Protein AF-A0A8J6Z918-F1 (afdb_monomer)

InterPro domains:
  IPR002577 Helix-turn-helix, HxlR type [PF01638] (21-105)
  IPR002577 Helix-turn-helix, HxlR type [PS51118] (13-113)
  IPR036388 Winged helix-like DNA-binding domain superfamily [G3DSA:1.10.10.10] (10-123)
  IPR036390 Winged helix DNA-binding domain superfamily [SSF46785] (14-120)

Radius of gyration: 17.59 Å; Cα contacts (8 Å, |Δi|>4): 145; chains: 1; bounding box: 60×37×43 Å

Foldseek 3Di:
DDDPVVDDPDPDDPVNVVCVLCVDPVNLQLLCCCLQVVQQALCCSQVVRPVHDDSVRSVVNLVSCCVVQQWAAADCVVVVPNRRIAGDLVSLVCQVVSLQVVLVVDDPDPQPDACSVCSNPPCPPVNSVVSSVQSCCCRVVVHHRPDHPNVVRVVRVVCSVVVHDDDDDPVVPPD

Structure (mmCIF, N/CA/C/O backbone):
data_AF-A0A8J6Z918-F1
#
_entry.id   AF-A0A8J6Z918-F1
#
loop_
_atom_site.group_PDB
_atom_site.id
_atom_site.type_symbol
_atom_site.label_atom_id
_atom_site.label_alt_id
_atom_site.label_comp_id
_atom_site.label_asym_id
_atom_site.label_entity_id
_atom_site.label_seq_id
_atom_site.pdbx_PDB_ins_code
_atom_site.Cartn_x
_atom_site.Cartn_y
_atom_site.Cartn_z
_atom_site.occupancy
_atom_site.B_iso_or_equiv
_atom_site.auth_seq_id
_atom_site.auth_comp_id
_atom_site.auth_asym_id
_atom_site.auth_atom_id
_atom_site.pdbx_PDB_model_num
ATOM 1 N N . MET A 1 1 ? -23.861 -2.776 6.477 1.00 37.31 1 MET A N 1
ATOM 2 C CA . MET A 1 1 ? -24.686 -3.620 5.594 1.00 37.31 1 MET A CA 1
ATOM 3 C C . MET A 1 1 ? -23.893 -3.850 4.315 1.00 37.31 1 MET A C 1
ATOM 5 O O . MET A 1 1 ? -23.877 -2.985 3.449 1.00 37.31 1 MET A O 1
ATOM 9 N N . THR A 1 2 ? -23.090 -4.911 4.271 1.00 42.78 2 THR A N 1
ATOM 10 C CA . THR A 1 2 ? -22.370 -5.352 3.065 1.00 42.78 2 THR A CA 1
ATOM 11 C C . THR A 1 2 ? -23.398 -5.881 2.068 1.00 42.78 2 THR A C 1
ATOM 13 O O . THR A 1 2 ? -24.293 -6.633 2.454 1.00 42.78 2 THR A O 1
ATOM 16 N N . ARG A 1 3 ? -23.342 -5.431 0.808 1.00 42.72 3 ARG A N 1
ATOM 17 C CA . ARG A 1 3 ? -24.210 -5.970 -0.254 1.00 42.72 3 ARG A CA 1
ATOM 18 C C . ARG A 1 3 ? -23.872 -7.456 -0.450 1.00 42.72 3 ARG A C 1
ATOM 20 O O . ARG A 1 3 ? -22.705 -7.808 -0.309 1.00 42.72 3 ARG A O 1
ATOM 27 N N . PRO A 1 4 ? -24.835 -8.320 -0.808 1.00 47.72 4 PRO A N 1
ATOM 28 C CA . PRO A 1 4 ? -24.580 -9.749 -1.032 1.00 47.72 4 PRO A CA 1
ATOM 29 C C . PRO A 1 4 ? -23.502 -10.029 -2.102 1.00 47.72 4 PRO A C 1
ATOM 31 O O . PRO A 1 4 ? -22.879 -11.082 -2.077 1.00 47.72 4 PRO A O 1
ATOM 34 N N . GLU A 1 5 ? -23.218 -9.054 -2.973 1.00 52.56 5 GLU A N 1
ATOM 35 C CA . GLU A 1 5 ? -22.148 -9.079 -3.986 1.00 52.56 5 GLU A CA 1
ATOM 36 C C . GLU A 1 5 ? -20.720 -8.862 -3.428 1.00 52.56 5 GLU A C 1
ATOM 38 O O . GLU A 1 5 ? -19.747 -9.065 -4.149 1.00 52.56 5 GLU A O 1
ATOM 43 N N . ASP A 1 6 ? -20.557 -8.430 -2.169 1.00 53.69 6 ASP A N 1
ATOM 44 C CA . ASP A 1 6 ? -19.235 -8.143 -1.571 1.00 53.69 6 ASP A CA 1
ATOM 45 C C . ASP A 1 6 ? -18.543 -9.392 -0.990 1.00 53.69 6 ASP A C 1
ATOM 47 O O . ASP A 1 6 ? -17.332 -9.379 -0.732 1.00 53.69 6 ASP A O 1
ATOM 51 N N . THR A 1 7 ? -19.294 -10.476 -0.787 1.00 54.72 7 THR A N 1
ATOM 52 C CA . THR A 1 7 ? -18.773 -11.764 -0.316 1.00 54.72 7 THR A CA 1
ATOM 53 C C . THR A 1 7 ? -18.285 -12.583 -1.503 1.00 54.72 7 THR A C 1
ATOM 55 O O . THR A 1 7 ? -19.072 -12.944 -2.372 1.00 54.72 7 THR A O 1
ATOM 58 N N . ALA A 1 8 ? -16.981 -12.876 -1.529 1.00 57.09 8 ALA A N 1
ATOM 59 C CA . ALA A 1 8 ? -16.397 -13.793 -2.504 1.00 57.09 8 ALA A CA 1
ATOM 60 C C . ALA A 1 8 ? -17.173 -15.125 -2.490 1.00 57.09 8 ALA A C 1
ATOM 62 O O . ALA A 1 8 ? -17.340 -15.694 -1.404 1.00 57.09 8 ALA A O 1
ATOM 63 N N . PRO A 1 9 ? -17.660 -15.626 -3.639 1.00 59.16 9 PRO A N 1
ATOM 64 C CA . PRO A 1 9 ? -18.313 -16.925 -3.683 1.00 59.16 9 PRO A CA 1
ATOM 65 C C . PRO A 1 9 ? -17.324 -18.018 -3.253 1.00 59.16 9 PRO A C 1
ATOM 67 O O . PRO A 1 9 ? -16.131 -17.959 -3.563 1.00 59.16 9 PRO A O 1
ATOM 70 N N . ALA A 1 10 ? -17.804 -19.020 -2.514 1.00 59.81 10 ALA A N 1
ATOM 71 C CA . ALA A 1 10 ? -16.989 -20.182 -2.176 1.00 59.81 10 ALA A CA 1
ATOM 72 C C . ALA A 1 10 ? -16.514 -20.855 -3.478 1.00 59.81 10 ALA A C 1
ATOM 74 O O . ALA A 1 10 ? -17.338 -21.218 -4.313 1.00 59.81 10 ALA A O 1
ATOM 75 N N . GLY A 1 11 ? -15.194 -20.978 -3.660 1.00 70.00 11 GLY A N 1
ATOM 76 C CA . GLY A 1 11 ? -14.595 -21.485 -4.902 1.00 70.00 11 GLY A CA 1
ATOM 77 C C . GLY A 1 11 ? -14.231 -20.419 -5.945 1.00 70.00 11 GLY A C 1
ATOM 78 O O . GLY A 1 11 ? -13.989 -20.780 -7.092 1.00 70.00 11 GLY A O 1
ATOM 79 N N . GLU A 1 12 ? -14.186 -19.129 -5.583 1.00 79.00 12 GLU A N 1
ATOM 80 C CA . GLU A 1 12 ? -13.673 -18.069 -6.467 1.00 79.00 12 GLU A CA 1
ATOM 81 C C . GLU A 1 12 ? -12.231 -18.367 -6.916 1.00 79.00 12 GLU A C 1
ATOM 83 O O . GLU A 1 12 ? -11.349 -18.629 -6.092 1.00 79.00 12 GLU A O 1
ATOM 88 N N . ASP A 1 13 ? -11.999 -18.295 -8.229 1.00 89.38 13 ASP A N 1
ATOM 89 C CA . ASP A 1 13 ? -10.675 -18.437 -8.828 1.00 89.38 13 ASP A CA 1
ATOM 90 C C . ASP A 1 13 ? -9.675 -17.423 -8.214 1.00 89.38 13 ASP A C 1
ATOM 92 O O . ASP A 1 13 ? -10.019 -16.245 -8.037 1.00 89.38 13 ASP A O 1
ATOM 96 N N . PRO A 1 14 ? -8.434 -17.828 -7.867 1.00 86.56 14 PRO A N 1
ATOM 97 C CA . PRO A 1 14 ? -7.473 -16.942 -7.210 1.00 86.56 14 PRO A CA 1
ATOM 98 C C . PRO A 1 14 ? -7.154 -15.661 -7.992 1.00 86.56 14 PRO A C 1
ATOM 100 O O . PRO A 1 14 ? -6.958 -14.608 -7.375 1.00 86.56 14 PRO A O 1
ATOM 103 N N . LEU A 1 15 ? -7.126 -15.720 -9.327 1.00 86.88 15 LEU A N 1
ATOM 104 C CA . LEU A 1 15 ? -6.899 -14.550 -10.172 1.00 86.88 15 LEU A CA 1
ATOM 105 C C . LEU A 1 15 ? -8.142 -13.651 -10.187 1.00 86.88 15 LEU A C 1
ATOM 107 O O . LEU A 1 15 ? -8.009 -12.435 -10.041 1.00 86.88 15 LEU A O 1
ATOM 111 N N . CYS A 1 16 ? -9.350 -14.216 -10.257 1.00 88.06 16 CYS A N 1
ATOM 112 C CA . CYS A 1 16 ? -10.593 -13.452 -10.085 1.00 88.06 16 CYS A CA 1
ATOM 113 C C . CYS A 1 16 ? -10.619 -12.709 -8.740 1.00 88.06 16 CYS A C 1
ATOM 115 O O . CYS A 1 16 ? -10.846 -11.498 -8.704 1.00 88.06 16 CYS A O 1
ATOM 117 N N . ARG A 1 17 ? -10.262 -13.378 -7.640 1.00 85.81 17 ARG A N 1
ATOM 118 C CA . ARG A 1 17 ? -10.175 -12.738 -6.322 1.00 85.81 17 ARG A CA 1
ATOM 119 C C . ARG A 1 17 ? -9.145 -11.606 -6.303 1.00 85.81 17 ARG A C 1
ATOM 121 O O . ARG A 1 17 ? -9.423 -10.533 -5.765 1.00 85.81 17 ARG A O 1
ATOM 128 N N . ALA A 1 18 ? -7.965 -11.826 -6.884 1.00 87.44 18 ALA A N 1
ATOM 129 C CA . ALA A 1 18 ? -6.917 -10.811 -6.963 1.00 87.44 18 ALA A CA 1
ATOM 130 C C . ALA A 1 18 ? -7.366 -9.599 -7.790 1.00 87.44 18 ALA A C 1
ATOM 132 O O . ALA A 1 18 ? -7.214 -8.464 -7.345 1.00 87.44 18 ALA A O 1
ATOM 133 N N . THR A 1 19 ? -7.990 -9.817 -8.949 1.00 87.31 19 THR A N 1
ATOM 134 C CA . THR A 1 19 ? -8.522 -8.728 -9.784 1.00 87.31 19 THR A CA 1
ATOM 135 C C . THR A 1 19 ? -9.670 -7.987 -9.106 1.00 87.31 19 THR A C 1
ATOM 137 O O . THR A 1 19 ? -9.761 -6.777 -9.244 1.00 87.31 19 THR A O 1
ATOM 140 N N . ARG A 1 20 ? -10.500 -8.630 -8.282 1.00 85.81 20 ARG A N 1
ATOM 141 C CA . ARG A 1 20 ? -11.515 -7.916 -7.490 1.00 85.81 20 ARG A CA 1
ATOM 142 C C . ARG A 1 20 ? -10.894 -6.997 -6.435 1.00 85.81 20 ARG A C 1
ATOM 144 O O . ARG A 1 20 ? -11.418 -5.915 -6.174 1.00 85.81 20 ARG A O 1
ATOM 151 N N . LEU A 1 21 ? -9.782 -7.422 -5.832 1.00 84.69 21 LEU A N 1
ATOM 152 C CA . LEU A 1 21 ? -9.053 -6.648 -4.823 1.00 84.69 21 LEU A CA 1
ATOM 153 C C . LEU A 1 21 ? -8.213 -5.519 -5.436 1.00 84.69 21 LEU A C 1
ATOM 155 O O . LEU A 1 21 ? -8.116 -4.450 -4.839 1.00 84.69 21 LEU A O 1
ATOM 159 N N . LEU A 1 22 ? -7.607 -5.756 -6.601 1.00 86.88 22 LEU A N 1
ATOM 160 C CA . LEU A 1 22 ? -6.613 -4.874 -7.228 1.00 86.88 22 LEU A CA 1
ATOM 161 C C . LEU A 1 22 ? -7.126 -4.145 -8.475 1.00 86.88 22 LEU A C 1
ATOM 163 O O . LEU A 1 22 ? -6.456 -3.246 -8.967 1.00 86.88 22 LEU A O 1
ATOM 167 N N . GLY A 1 23 ? -8.291 -4.524 -9.000 1.00 81.88 23 GLY A N 1
ATOM 168 C CA . GLY A 1 23 ? -8.800 -4.156 -10.328 1.00 81.88 23 GLY A CA 1
ATOM 169 C C . GLY A 1 23 ? -9.296 -2.725 -10.464 1.00 81.88 23 GLY A C 1
ATOM 170 O O . GLY A 1 23 ? -10.044 -2.411 -11.387 1.00 81.88 23 GLY A O 1
ATOM 171 N N . ASP A 1 24 ? -8.892 -1.842 -9.559 1.00 86.69 24 ASP A N 1
ATOM 172 C CA . ASP A 1 24 ? -8.999 -0.414 -9.770 1.00 86.69 24 ASP A CA 1
ATOM 173 C C . ASP A 1 24 ? -7.609 0.213 -9.850 1.00 86.69 24 ASP A C 1
ATOM 175 O O . ASP A 1 24 ? -6.705 -0.132 -9.091 1.00 86.69 24 ASP A O 1
ATOM 179 N N . ARG A 1 25 ? -7.469 1.186 -10.755 1.00 86.38 25 ARG A N 1
ATOM 180 C CA . ARG A 1 25 ? -6.208 1.891 -11.012 1.00 86.38 25 ARG A CA 1
ATOM 181 C C . ARG A 1 25 ? -5.538 2.429 -9.742 1.00 86.38 25 ARG A C 1
ATOM 183 O O . ARG A 1 25 ? -4.317 2.513 -9.698 1.00 86.38 25 ARG A O 1
ATOM 190 N N . TRP A 1 26 ? -6.305 2.830 -8.730 1.00 93.31 26 TRP A N 1
ATOM 191 C CA . TRP A 1 26 ? -5.773 3.543 -7.572 1.00 93.31 26 TRP A CA 1
ATOM 192 C C . TRP A 1 26 ? -5.216 2.616 -6.501 1.00 93.31 26 TRP A C 1
ATOM 194 O O . TRP A 1 26 ? -4.287 3.017 -5.811 1.00 93.31 26 TRP A O 1
ATOM 204 N N . THR A 1 27 ? -5.731 1.393 -6.362 1.00 93.75 27 THR A N 1
ATOM 205 C CA . THR A 1 27 ? -5.267 0.461 -5.322 1.00 93.75 27 THR A CA 1
ATOM 206 C C . THR A 1 27 ? -3.765 0.191 -5.432 1.00 93.75 27 THR A C 1
ATOM 208 O O . THR A 1 27 ? -3.045 0.348 -4.446 1.00 93.75 27 THR A O 1
ATOM 211 N N . LEU A 1 28 ? -3.265 -0.134 -6.628 1.00 91.81 28 LEU A N 1
ATOM 212 C CA . LEU A 1 28 ? -1.833 -0.382 -6.838 1.00 91.81 28 LEU A CA 1
ATOM 213 C C . LEU A 1 28 ? -0.981 0.886 -6.676 1.00 91.81 28 LEU A C 1
ATOM 215 O O . LEU A 1 28 ? 0.103 0.812 -6.102 1.00 91.81 28 LEU A O 1
ATOM 219 N N . LEU A 1 29 ? -1.479 2.050 -7.111 1.00 91.69 29 LEU A N 1
ATOM 220 C CA . LEU A 1 29 ? -0.779 3.331 -6.945 1.00 91.69 29 LEU A CA 1
ATOM 221 C C . LEU A 1 29 ? -0.668 3.730 -5.468 1.00 91.69 29 LEU A C 1
ATOM 223 O O . LEU A 1 29 ? 0.401 4.115 -5.015 1.00 91.69 29 LEU A O 1
ATOM 227 N N . ILE A 1 30 ? -1.738 3.559 -4.689 1.00 94.50 30 ILE A N 1
ATOM 228 C CA . ILE A 1 30 ? -1.728 3.830 -3.246 1.00 94.50 30 ILE A CA 1
ATOM 229 C C . ILE A 1 30 ? -0.771 2.868 -2.533 1.00 94.50 30 ILE A C 1
ATOM 231 O O . ILE A 1 30 ? 0.004 3.302 -1.6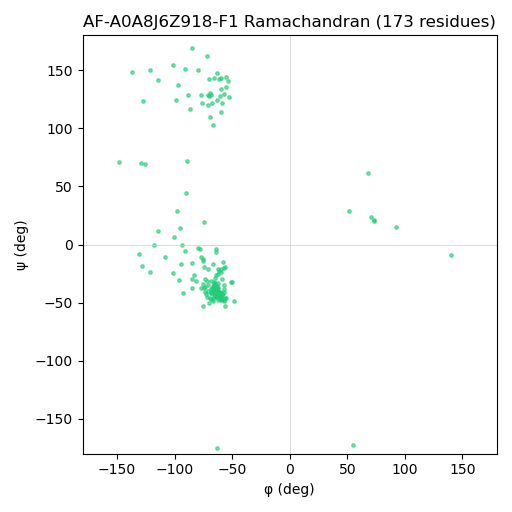87 1.00 94.50 30 ILE A O 1
ATOM 235 N N . LEU A 1 31 ? -0.793 1.570 -2.863 1.00 94.25 31 LEU A N 1
ATOM 236 C CA . LEU A 1 31 ? 0.149 0.607 -2.282 1.00 94.25 31 LEU A CA 1
ATOM 237 C C . LEU A 1 31 ? 1.599 0.963 -2.618 1.00 94.25 31 LEU A C 1
ATOM 239 O O . LEU A 1 31 ? 2.441 0.930 -1.722 1.00 94.25 31 LEU A O 1
ATOM 243 N N . ARG A 1 32 ? 1.878 1.363 -3.864 1.00 90.12 32 ARG A N 1
ATOM 244 C CA . ARG A 1 32 ? 3.188 1.873 -4.282 1.00 90.12 32 ARG A CA 1
ATOM 245 C C . ARG A 1 32 ? 3.601 3.072 -3.424 1.00 90.12 32 ARG A C 1
ATOM 247 O O . ARG A 1 32 ? 4.672 3.043 -2.827 1.00 90.12 32 ARG A O 1
ATOM 254 N N . ASP A 1 33 ? 2.754 4.087 -3.303 1.00 90.12 33 ASP A N 1
ATOM 255 C CA . ASP A 1 33 ? 3.091 5.310 -2.563 1.00 90.12 33 ASP A CA 1
ATOM 256 C C . ASP A 1 33 ? 3.338 5.021 -1.068 1.00 90.12 33 ASP A C 1
ATOM 258 O O . ASP A 1 33 ? 4.234 5.595 -0.448 1.00 90.12 33 ASP A O 1
ATOM 262 N N . ILE A 1 34 ? 2.600 4.076 -0.472 1.00 92.44 34 ILE A N 1
ATOM 263 C CA . ILE A 1 34 ? 2.843 3.647 0.914 1.00 92.44 34 ILE A CA 1
ATOM 264 C C . ILE A 1 34 ? 4.165 2.873 1.030 1.00 92.44 34 ILE A C 1
ATOM 266 O O . ILE A 1 34 ? 4.935 3.131 1.953 1.00 92.44 34 ILE A O 1
ATOM 270 N N . MET A 1 35 ? 4.434 1.926 0.127 1.00 90.00 35 MET A N 1
ATOM 271 C CA . MET A 1 35 ? 5.618 1.063 0.199 1.00 90.00 35 MET A CA 1
ATOM 272 C C . MET A 1 35 ? 6.910 1.823 -0.086 1.00 90.00 35 MET A C 1
ATOM 274 O O . MET A 1 35 ? 7.864 1.700 0.675 1.00 90.00 35 MET A O 1
ATOM 278 N N . PHE A 1 36 ? 6.960 2.582 -1.179 1.00 84.81 36 PHE A N 1
ATOM 279 C CA . PHE A 1 36 ? 8.195 3.183 -1.684 1.00 84.81 36 PHE A CA 1
ATOM 280 C C . PHE A 1 36 ? 8.413 4.597 -1.139 1.00 84.81 36 PHE A C 1
ATOM 282 O O . PHE A 1 36 ? 9.520 4.919 -0.711 1.00 84.81 36 PHE A O 1
ATOM 289 N N . ASP A 1 37 ? 7.358 5.410 -1.071 1.00 84.69 37 ASP A N 1
ATOM 290 C CA . ASP A 1 37 ? 7.467 6.810 -0.634 1.00 84.69 37 ASP A CA 1
ATOM 291 C C . ASP A 1 37 ? 7.176 6.952 0.873 1.00 84.69 37 ASP A C 1
ATOM 293 O O . ASP A 1 37 ? 7.569 7.919 1.531 1.00 84.69 37 ASP A O 1
ATOM 297 N N . GLY A 1 38 ? 6.550 5.937 1.479 1.00 87.19 38 GLY A N 1
ATOM 298 C CA . GLY A 1 38 ? 6.257 5.914 2.908 1.00 87.19 38 GLY A CA 1
ATOM 299 C C . GLY A 1 38 ? 5.136 6.846 3.327 1.00 87.19 38 GLY A C 1
ATOM 300 O O . GLY A 1 38 ? 5.073 7.230 4.504 1.00 87.19 38 GLY A O 1
ATOM 301 N N . HIS A 1 39 ? 4.288 7.250 2.385 1.00 90.06 39 HIS A N 1
ATOM 302 C CA . HIS A 1 39 ? 3.114 8.063 2.657 1.00 90.06 39 HIS A CA 1
ATOM 303 C C . HIS A 1 39 ? 2.116 7.243 3.470 1.00 90.06 39 HIS A C 1
ATOM 305 O O . HIS A 1 39 ? 1.682 6.174 3.062 1.00 90.06 39 HIS A O 1
ATOM 311 N N . ARG A 1 40 ? 1.752 7.723 4.655 1.00 89.56 40 ARG A N 1
ATOM 312 C CA . ARG A 1 40 ? 0.837 7.027 5.577 1.00 89.56 40 ARG A CA 1
ATOM 313 C C . ARG A 1 40 ? -0.276 7.938 6.091 1.00 89.56 40 ARG A C 1
ATOM 315 O O . ARG A 1 40 ? -1.210 7.466 6.743 1.00 89.56 40 ARG A O 1
ATOM 322 N N . GLY A 1 41 ? -0.193 9.236 5.806 1.00 89.50 41 GLY A N 1
ATOM 323 C CA . GLY A 1 41 ? -1.242 10.234 5.989 1.00 89.50 41 GLY A CA 1
ATOM 324 C C . GLY A 1 41 ? -2.120 10.405 4.754 1.00 89.50 41 GLY A C 1
ATOM 325 O O . GLY A 1 41 ? -1.664 10.267 3.627 1.00 89.50 41 GLY A O 1
ATOM 326 N N . PHE A 1 42 ? -3.386 10.787 4.955 1.00 91.62 42 PHE A N 1
ATOM 327 C CA . PHE A 1 42 ? -4.278 11.124 3.836 1.00 91.62 42 PHE A CA 1
ATOM 328 C C . PHE A 1 42 ? -3.711 12.261 2.978 1.00 91.62 42 PHE A C 1
ATOM 330 O O . PHE A 1 42 ? -3.762 12.199 1.757 1.00 91.62 42 PHE A O 1
ATOM 337 N N . ARG A 1 43 ? -3.160 13.296 3.625 1.00 90.19 43 ARG A N 1
ATOM 338 C CA . ARG A 1 43 ? -2.569 14.442 2.931 1.00 90.19 43 ARG A CA 1
ATOM 339 C C . ARG A 1 43 ? -1.290 14.063 2.189 1.00 90.19 43 ARG A C 1
ATOM 341 O O . ARG A 1 43 ? -1.138 14.467 1.051 1.00 90.19 43 ARG A O 1
ATOM 348 N N . GLU A 1 44 ? -0.438 13.241 2.803 1.00 90.88 44 GLU A N 1
ATOM 349 C CA . GLU A 1 44 ? 0.762 12.696 2.150 1.00 90.88 44 GLU A CA 1
ATOM 350 C C . GLU A 1 44 ? 0.376 11.902 0.888 1.00 90.88 44 GLU A C 1
ATOM 352 O O . GLU A 1 44 ? 0.920 12.145 -0.178 1.00 90.88 44 GLU A O 1
ATOM 357 N N . LEU A 1 45 ? -0.633 11.028 0.979 1.00 92.12 45 LEU A N 1
ATOM 358 C CA . LEU A 1 45 ? -1.118 10.233 -0.156 1.00 92.12 45 LEU A CA 1
ATOM 359 C C . LEU A 1 45 ? -1.819 11.063 -1.237 1.00 92.12 45 LEU A C 1
ATOM 361 O O . LEU A 1 45 ? -1.788 10.703 -2.406 1.00 92.12 45 LEU A O 1
ATOM 365 N N . LYS A 1 46 ? -2.484 12.155 -0.861 1.00 92.50 46 LYS A N 1
ATOM 366 C CA . LYS A 1 46 ? -3.137 13.051 -1.818 1.00 92.50 46 LYS A CA 1
ATOM 367 C C . LYS A 1 46 ? -2.115 13.918 -2.549 1.00 92.50 46 LYS A C 1
ATOM 369 O O . LYS A 1 46 ? -2.139 13.981 -3.771 1.00 92.50 46 LYS A O 1
ATOM 374 N N . ASP A 1 47 ? -1.274 14.609 -1.786 1.00 88.75 47 ASP A N 1
ATOM 375 C CA . ASP A 1 47 ? -0.389 15.656 -2.296 1.00 88.75 47 ASP A CA 1
ATOM 376 C C . ASP A 1 47 ? 0.904 15.055 -2.881 1.00 88.75 47 ASP A C 1
ATOM 378 O O . ASP A 1 47 ? 1.510 15.648 -3.765 1.00 88.75 47 ASP A O 1
ATOM 382 N N . GLY A 1 48 ? 1.314 13.870 -2.413 1.00 81.44 48 GLY A N 1
ATOM 383 C CA . GLY A 1 48 ? 2.497 13.153 -2.891 1.00 81.44 48 GLY A CA 1
ATOM 384 C C . GLY A 1 48 ? 2.241 12.169 -4.038 1.00 81.44 48 GLY A C 1
ATOM 385 O O . GLY A 1 48 ? 3.198 11.604 -4.563 1.00 81.44 48 GLY A O 1
ATOM 386 N N . SER A 1 49 ? 0.984 11.946 -4.440 1.00 80.38 49 SER A N 1
ATOM 387 C CA . SER A 1 49 ? 0.661 11.072 -5.576 1.00 80.38 49 SER A CA 1
ATOM 388 C C . SER A 1 49 ? 0.955 11.782 -6.899 1.00 80.38 49 SER A C 1
ATOM 390 O O . SER A 1 49 ? 0.379 12.831 -7.196 1.00 80.38 49 SER A O 1
ATOM 392 N N . ARG A 1 50 ? 1.819 11.181 -7.727 1.00 80.12 50 ARG A N 1
ATOM 393 C CA . ARG A 1 50 ? 2.250 11.740 -9.024 1.00 80.12 50 ARG A CA 1
ATOM 394 C C . ARG A 1 50 ? 1.095 11.855 -10.029 1.00 80.12 50 ARG A C 1
ATOM 396 O O . ARG A 1 50 ? 1.126 12.697 -10.917 1.00 80.12 50 ARG A O 1
ATOM 403 N N . GLU A 1 51 ? 0.068 11.021 -9.890 1.00 85.88 51 GLU A N 1
ATOM 404 C CA . GLU A 1 51 ? -1.052 10.899 -10.827 1.00 85.88 51 GLU A CA 1
ATOM 405 C C . GLU A 1 51 ? -2.272 11.764 -10.468 1.00 85.88 51 GLU A C 1
ATOM 407 O O . GLU A 1 51 ? -3.266 11.739 -11.195 1.00 85.88 51 GLU A O 1
ATOM 412 N N . GLY A 1 52 ? -2.225 12.521 -9.365 1.00 86.50 52 GLY A N 1
ATOM 413 C CA . GLY A 1 52 ? -3.256 13.506 -9.018 1.00 86.50 52 GLY A CA 1
ATOM 414 C C . GLY A 1 52 ? -4.619 12.902 -8.657 1.00 86.50 52 GLY A C 1
ATOM 415 O O . GLY A 1 52 ? -5.631 13.184 -9.302 1.00 86.50 52 GLY A O 1
ATOM 416 N N . ILE A 1 53 ? -4.681 12.081 -7.603 1.00 91.88 53 ILE A N 1
ATOM 417 C CA . ILE A 1 53 ? -5.940 11.478 -7.140 1.00 91.88 53 ILE A CA 1
ATOM 418 C C . ILE A 1 53 ? -6.886 12.505 -6.485 1.00 91.88 53 ILE A C 1
ATOM 420 O O . ILE A 1 53 ? -6.540 13.220 -5.541 1.00 91.88 53 ILE A O 1
ATOM 424 N N . ALA A 1 54 ? -8.143 12.544 -6.938 1.00 93.94 54 ALA A N 1
ATOM 425 C CA . ALA A 1 54 ? -9.171 13.378 -6.316 1.00 93.94 54 ALA A CA 1
ATOM 426 C C . ALA A 1 54 ? -9.489 12.911 -4.879 1.00 93.94 54 ALA A C 1
ATOM 428 O O . ALA A 1 54 ? -9.537 11.717 -4.582 1.00 93.94 54 ALA A O 1
ATOM 429 N N . SER A 1 55 ? -9.755 13.853 -3.965 1.00 93.94 55 SER A N 1
ATOM 430 C CA . SER A 1 55 ? -9.888 13.557 -2.524 1.00 93.94 55 SER A CA 1
ATOM 431 C C . SER A 1 55 ? -11.046 12.616 -2.182 1.00 93.94 55 SER A C 1
ATOM 433 O O . SER A 1 55 ? -10.914 11.766 -1.301 1.00 93.94 55 SER A O 1
ATOM 435 N N . ASN A 1 56 ? -12.174 12.744 -2.881 1.00 95.12 56 ASN A N 1
ATOM 436 C CA . ASN A 1 56 ? -13.322 11.850 -2.734 1.00 95.12 56 ASN A CA 1
ATOM 437 C C . ASN A 1 56 ? -12.983 10.417 -3.181 1.00 95.12 56 ASN A C 1
ATOM 439 O O . ASN A 1 56 ? -13.337 9.464 -2.486 1.00 95.12 56 ASN A O 1
ATOM 443 N N . ILE A 1 57 ? -12.250 10.270 -4.288 1.00 95.06 57 ILE A N 1
ATOM 444 C CA . ILE A 1 57 ? -11.800 8.975 -4.804 1.00 95.06 57 ILE A CA 1
ATOM 445 C C . ILE A 1 57 ? -10.802 8.337 -3.841 1.00 95.06 57 ILE A C 1
ATOM 447 O O . ILE A 1 57 ? -11.002 7.189 -3.4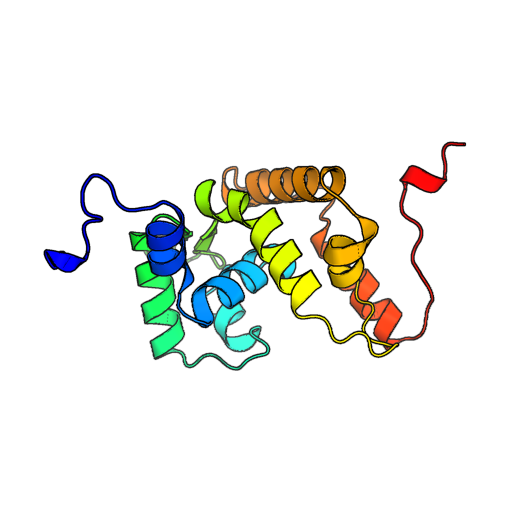47 1.00 95.06 57 ILE A O 1
ATOM 451 N N . LEU A 1 58 ? -9.794 9.084 -3.381 1.00 95.62 58 LEU A N 1
ATOM 452 C CA . LEU A 1 58 ? -8.824 8.599 -2.398 1.00 95.62 58 LEU A CA 1
ATOM 453 C C . LEU A 1 58 ? -9.517 8.121 -1.116 1.00 95.62 58 LEU A C 1
ATOM 455 O O . LEU A 1 58 ? -9.255 7.020 -0.639 1.00 95.62 58 LEU A O 1
ATOM 459 N N . SER A 1 59 ? -10.444 8.919 -0.579 1.00 95.06 59 SER A N 1
ATOM 460 C CA . SER A 1 59 ? -11.198 8.571 0.631 1.00 95.06 59 SER A CA 1
ATOM 461 C C . SER A 1 59 ? -11.997 7.276 0.456 1.00 95.06 59 SER A C 1
ATOM 463 O O . SER A 1 59 ? -11.914 6.367 1.289 1.00 95.06 59 SER A O 1
ATOM 465 N N . ALA A 1 60 ? -12.724 7.148 -0.659 1.00 94.56 60 ALA A N 1
ATOM 466 C CA . ALA A 1 60 ? -13.482 5.943 -0.974 1.00 94.56 60 ALA A CA 1
ATOM 467 C C . ALA A 1 60 ? -12.569 4.715 -1.113 1.00 94.56 60 ALA A C 1
ATOM 469 O O . ALA A 1 60 ? -12.896 3.647 -0.591 1.00 94.56 60 ALA A O 1
ATOM 470 N N . ARG A 1 61 ? -11.412 4.863 -1.767 1.00 94.69 61 ARG A N 1
ATOM 471 C CA . ARG A 1 61 ? -10.454 3.771 -1.981 1.00 94.69 61 ARG A CA 1
ATOM 472 C C . ARG A 1 61 ? -9.794 3.320 -0.691 1.00 94.69 61 ARG A C 1
ATOM 474 O O . ARG A 1 61 ? -9.838 2.133 -0.396 1.00 94.69 61 ARG A O 1
ATOM 481 N N . LEU A 1 62 ? -9.313 4.243 0.138 1.00 95.44 62 LEU A N 1
ATOM 482 C CA . LEU A 1 62 ? -8.749 3.906 1.446 1.00 95.44 62 LEU A CA 1
ATOM 483 C C . LEU A 1 62 ? -9.758 3.153 2.321 1.00 95.44 62 LEU A C 1
ATOM 485 O O . LEU A 1 62 ? -9.402 2.161 2.953 1.00 95.44 62 LEU A O 1
ATOM 489 N N . LYS A 1 63 ? -11.037 3.555 2.309 1.00 94.12 63 LYS A N 1
ATOM 490 C CA . LYS A 1 63 ? -12.098 2.825 3.020 1.00 94.12 63 LYS A CA 1
ATOM 491 C C . LYS A 1 63 ? -12.261 1.393 2.499 1.00 94.12 63 LYS A C 1
ATOM 493 O O . LYS A 1 63 ? -12.380 0.474 3.307 1.00 94.12 63 LYS A O 1
ATOM 498 N N . ARG A 1 64 ? -12.252 1.195 1.176 1.00 93.62 64 ARG A N 1
ATOM 499 C CA . ARG A 1 64 ? -12.345 -0.142 0.561 1.00 93.62 64 ARG A CA 1
ATOM 500 C C . ARG A 1 64 ? -11.124 -1.000 0.868 1.00 93.62 64 ARG A C 1
ATOM 502 O O . ARG A 1 64 ? -11.297 -2.148 1.244 1.00 93.62 64 ARG A O 1
ATOM 509 N N . MET A 1 65 ? -9.918 -0.446 0.777 1.00 95.50 65 MET A N 1
ATOM 510 C CA . MET A 1 65 ? -8.675 -1.161 1.083 1.00 95.50 65 MET A CA 1
ATOM 511 C C . MET A 1 65 ? -8.606 -1.596 2.551 1.00 95.50 65 MET A C 1
ATOM 513 O O . MET A 1 65 ? -8.124 -2.688 2.839 1.00 95.50 65 MET A O 1
ATOM 517 N N . VAL A 1 66 ? -9.124 -0.781 3.477 1.00 95.44 66 VAL A N 1
ATOM 518 C CA . VAL A 1 66 ? -9.259 -1.178 4.887 1.00 95.44 66 VAL A CA 1
ATOM 519 C C . VAL A 1 66 ? -10.275 -2.309 5.046 1.00 95.44 66 VAL A C 1
ATOM 521 O O . VAL A 1 66 ? -9.980 -3.309 5.690 1.00 95.44 66 VAL A O 1
ATOM 524 N N . ALA A 1 67 ? -11.450 -2.196 4.419 1.00 93.06 67 ALA A N 1
ATOM 525 C CA . ALA A 1 67 ? -12.471 -3.248 4.465 1.00 93.06 67 ALA A CA 1
ATOM 526 C C . ALA A 1 67 ? -11.996 -4.570 3.833 1.00 93.06 67 ALA A C 1
ATOM 528 O O . ALA A 1 67 ? -12.358 -5.644 4.301 1.00 93.06 67 ALA A O 1
ATOM 529 N N . ALA A 1 68 ? -11.159 -4.488 2.799 1.00 91.69 68 ALA A N 1
ATOM 530 C CA . ALA A 1 68 ? -10.555 -5.626 2.117 1.00 91.69 68 ALA A CA 1
ATOM 531 C C . ALA A 1 68 ? -9.364 -6.241 2.877 1.00 91.69 68 ALA A C 1
ATOM 533 O O . ALA A 1 68 ? -8.800 -7.232 2.419 1.00 91.69 68 ALA A O 1
ATOM 534 N N . GLY A 1 69 ? -8.958 -5.657 4.010 1.00 93.69 69 GLY A N 1
ATOM 535 C CA . GLY A 1 69 ? -7.830 -6.143 4.798 1.00 93.69 69 GLY A CA 1
ATOM 536 C C . GLY A 1 69 ? -6.471 -5.916 4.138 1.00 93.69 69 GLY A C 1
ATOM 537 O O . GLY A 1 69 ? -5.534 -6.635 4.453 1.00 93.69 69 GLY A O 1
ATOM 538 N N . LEU A 1 70 ? -6.347 -4.938 3.234 1.00 95.44 70 LEU A N 1
ATOM 539 C CA . LEU A 1 70 ? -5.057 -4.512 2.678 1.00 95.44 70 LEU A CA 1
ATOM 540 C C . LEU A 1 70 ? -4.381 -3.481 3.585 1.00 95.44 70 LEU A C 1
ATOM 542 O O . LEU A 1 70 ? -3.167 -3.527 3.777 1.00 95.44 70 LEU A O 1
ATOM 546 N N . LEU A 1 71 ? -5.167 -2.590 4.189 1.00 96.44 71 LEU A N 1
ATOM 547 C CA . LEU A 1 71 ? -4.683 -1.563 5.108 1.00 96.44 71 LEU A CA 1
ATOM 548 C C . LEU A 1 71 ? -5.340 -1.694 6.481 1.00 96.44 71 LEU A C 1
ATOM 550 O O . LEU A 1 71 ? -6.504 -2.069 6.595 1.00 96.44 71 LEU A O 1
ATOM 554 N N . THR A 1 72 ? -4.628 -1.288 7.522 1.00 94.12 72 THR A N 1
ATOM 555 C CA . THR A 1 72 ? -5.232 -0.921 8.805 1.00 94.12 72 THR A CA 1
ATOM 556 C C . THR A 1 72 ? -5.314 0.597 8.918 1.00 94.12 72 THR A C 1
ATOM 558 O O . THR A 1 72 ? -4.559 1.335 8.275 1.00 94.12 72 THR A O 1
ATOM 561 N N . ARG A 1 73 ? -6.266 1.077 9.724 1.00 90.62 73 ARG A N 1
ATOM 562 C CA . ARG A 1 73 ? -6.413 2.496 10.049 1.00 90.62 73 ARG A CA 1
ATOM 563 C C . ARG A 1 73 ? -6.467 2.666 11.562 1.00 90.62 73 ARG A C 1
ATOM 565 O O . ARG A 1 73 ? -7.338 2.085 12.204 1.00 90.62 73 ARG A O 1
ATOM 572 N N . ALA A 1 74 ? -5.572 3.479 12.116 1.00 81.50 74 ALA A N 1
ATOM 573 C CA . ALA A 1 74 ? -5.617 3.842 13.529 1.00 81.50 74 ALA A CA 1
ATOM 574 C C . ALA A 1 74 ? -6.956 4.542 13.874 1.00 81.50 74 ALA A C 1
ATOM 576 O O . ALA A 1 74 ? -7.472 5.306 13.044 1.00 81.50 74 ALA A O 1
ATOM 577 N N . PRO A 1 75 ? -7.532 4.306 15.070 1.00 69.81 75 PRO A N 1
ATOM 578 C CA . PRO A 1 75 ? -8.768 4.959 15.497 1.00 69.81 75 PRO A CA 1
ATOM 579 C C . PRO A 1 75 ? -8.657 6.485 15.439 1.00 69.81 75 PRO A C 1
ATOM 581 O O . PRO A 1 75 ? -7.618 7.047 15.773 1.00 69.81 75 PRO A O 1
ATOM 584 N N . GLN A 1 76 ? -9.745 7.179 15.083 1.00 58.84 76 GLN A N 1
ATOM 585 C CA . GLN A 1 76 ? -9.745 8.649 15.039 1.00 58.84 76 GLN A CA 1
ATOM 586 C C . GLN A 1 76 ? -9.461 9.311 16.393 1.00 58.84 76 GLN A C 1
ATOM 588 O O . GLN A 1 76 ? -9.011 10.449 16.399 1.00 58.84 76 GLN A O 1
ATOM 593 N N . ALA A 1 77 ? -9.690 8.625 17.517 1.00 57.84 77 ALA A N 1
ATOM 594 C CA . ALA A 1 77 ? -9.330 9.135 18.842 1.00 57.84 77 ALA A CA 1
ATOM 595 C C . ALA A 1 77 ? -7.812 9.357 18.991 1.00 57.84 77 ALA A C 1
ATOM 597 O O . ALA A 1 77 ? -7.387 10.241 19.728 1.00 57.84 77 ALA A O 1
ATOM 598 N N . ASP A 1 78 ? -7.002 8.634 18.214 1.00 61.66 78 ASP A N 1
ATOM 599 C CA . ASP A 1 78 ? -5.569 8.875 18.060 1.00 61.66 78 ASP A CA 1
ATOM 600 C C . ASP A 1 78 ? -5.311 9.857 16.896 1.00 61.66 78 ASP A C 1
ATOM 602 O O . ASP A 1 78 ? -4.449 9.654 16.041 1.00 61.66 78 ASP A O 1
ATOM 606 N N . ALA A 1 79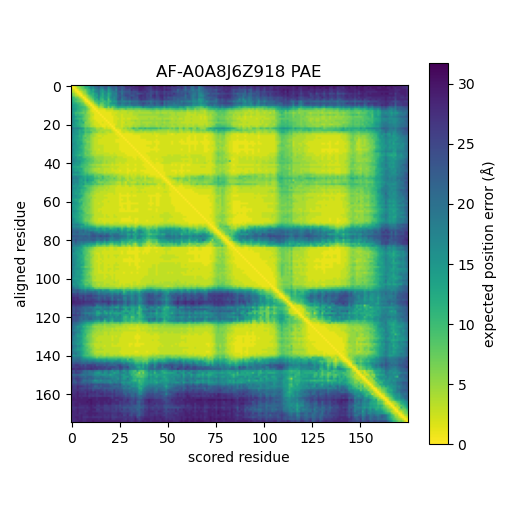 ? -6.096 10.944 16.826 1.00 52.22 79 ALA A N 1
ATOM 607 C CA . ALA A 1 79 ? -6.016 11.981 15.785 1.00 52.22 79 ALA A CA 1
ATOM 608 C C . ALA A 1 79 ? -4.633 12.651 15.698 1.00 52.22 79 ALA A C 1
ATOM 610 O O . ALA A 1 79 ? -4.321 13.319 14.711 1.00 52.22 79 ALA A O 1
ATOM 611 N N . ARG A 1 80 ? -3.793 12.473 16.727 1.00 56.97 80 ARG A N 1
ATOM 612 C CA . ARG A 1 80 ? -2.399 12.924 16.754 1.00 56.97 80 ARG A CA 1
ATOM 613 C C . ARG A 1 80 ? -1.472 12.060 15.899 1.00 56.97 80 ARG A C 1
ATOM 615 O O . ARG A 1 80 ? -0.404 12.549 15.520 1.00 56.97 80 ARG A O 1
ATOM 622 N N . ARG A 1 81 ? -1.847 10.823 15.544 1.00 63.53 81 ARG A N 1
ATOM 623 C CA . ARG A 1 81 ? -1.078 10.019 14.584 1.00 63.53 81 ARG A CA 1
ATOM 624 C C . ARG A 1 81 ? -1.150 10.672 13.207 1.00 63.53 81 ARG A C 1
ATOM 626 O O . ARG A 1 81 ? -2.106 10.501 12.457 1.00 63.53 81 ARG A O 1
ATOM 633 N N . ARG A 1 82 ? -0.064 11.355 12.831 1.00 65.75 82 ARG A N 1
ATOM 634 C CA . ARG A 1 82 ? 0.160 11.895 11.474 1.00 65.75 82 ARG A CA 1
ATOM 635 C C . ARG A 1 82 ? 0.079 10.821 10.374 1.00 65.75 82 ARG A C 1
ATOM 637 O O . ARG A 1 82 ? -0.134 11.154 9.214 1.00 65.75 82 ARG A O 1
ATOM 644 N N . ARG A 1 83 ? 0.228 9.543 10.746 1.00 76.75 83 ARG A N 1
ATOM 645 C CA . ARG A 1 83 ? 0.337 8.369 9.865 1.00 76.75 83 ARG A CA 1
ATOM 646 C C . ARG A 1 83 ? -0.705 7.294 10.224 1.00 76.75 83 ARG A C 1
ATOM 648 O O . ARG A 1 83 ? -0.339 6.257 10.776 1.00 76.75 83 ARG A O 1
ATOM 655 N N . PRO A 1 84 ? -2.007 7.542 9.989 1.00 83.56 84 PRO A N 1
ATOM 656 C CA . PRO A 1 84 ? -3.079 6.641 10.398 1.00 83.56 84 PRO A CA 1
ATOM 657 C C . PRO A 1 84 ? -3.150 5.342 9.590 1.00 83.56 84 PRO A C 1
ATOM 659 O O . PRO A 1 84 ? -3.747 4.397 10.093 1.00 83.56 84 PRO A O 1
ATOM 662 N N . TYR A 1 85 ? -2.594 5.275 8.376 1.00 92.94 85 TYR A N 1
ATOM 663 C CA . TYR A 1 85 ? -2.667 4.076 7.536 1.00 92.94 85 TYR A CA 1
ATOM 664 C C . TYR A 1 85 ? -1.407 3.213 7.666 1.00 92.94 85 TYR A C 1
ATOM 666 O O . TYR A 1 85 ? -0.281 3.722 7.682 1.00 92.94 85 TYR A O 1
ATOM 674 N N . ALA A 1 86 ? -1.586 1.895 7.750 1.00 93.81 86 ALA A N 1
ATOM 675 C CA . ALA A 1 86 ? -0.490 0.932 7.723 1.00 93.81 86 ALA A CA 1
ATOM 676 C C . ALA A 1 86 ? -0.822 -0.270 6.833 1.00 93.81 86 ALA A C 1
ATOM 678 O O . ALA A 1 86 ? -1.986 -0.645 6.705 1.00 93.81 86 ALA A O 1
ATOM 679 N N . LEU A 1 87 ? 0.202 -0.856 6.210 1.00 96.12 87 LEU A N 1
ATOM 680 C CA . LEU A 1 87 ? 0.062 -2.072 5.418 1.00 96.12 87 LEU A CA 1
ATOM 681 C C . LEU A 1 87 ? -0.233 -3.261 6.334 1.00 96.12 87 LEU A C 1
ATOM 683 O O . LEU A 1 87 ? 0.311 -3.372 7.431 1.00 96.12 87 LEU A O 1
ATOM 687 N N . THR A 1 88 ? -1.083 -4.159 5.860 1.00 96.75 88 THR A N 1
ATOM 688 C CA .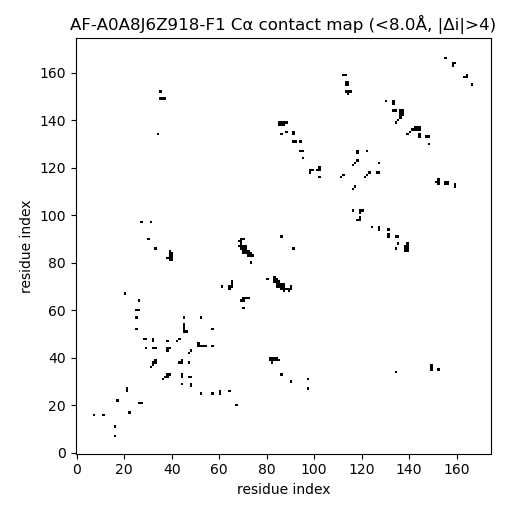 THR A 1 88 ? -1.233 -5.502 6.430 1.00 96.75 88 THR A CA 1
ATOM 689 C C . THR A 1 88 ? -0.197 -6.454 5.838 1.00 96.75 88 THR A C 1
ATOM 691 O O . THR A 1 88 ? 0.418 -6.155 4.814 1.00 96.75 88 THR A O 1
ATOM 694 N N . GLU A 1 89 ? -0.064 -7.647 6.420 1.00 96.31 89 GLU A N 1
ATOM 695 C CA . GLU A 1 89 ? 0.756 -8.709 5.827 1.00 96.31 89 GLU A CA 1
ATOM 696 C C . GLU A 1 89 ? 0.298 -9.062 4.402 1.00 96.31 89 GLU A C 1
ATOM 698 O O . GLU A 1 89 ? 1.128 -9.239 3.515 1.00 96.31 89 GLU A O 1
ATOM 703 N N . ALA A 1 90 ? -1.017 -9.077 4.151 1.00 94.75 90 ALA A N 1
ATOM 704 C CA . ALA A 1 90 ? -1.567 -9.345 2.825 1.00 94.75 90 ALA A CA 1
ATOM 705 C C . ALA A 1 90 ? -1.102 -8.311 1.788 1.00 94.75 90 ALA A C 1
ATOM 707 O O . ALA A 1 90 ? -0.748 -8.678 0.671 1.00 94.75 90 ALA A O 1
ATOM 708 N N . ALA A 1 91 ? -1.050 -7.028 2.158 1.00 95.81 91 ALA A N 1
ATOM 709 C CA . ALA A 1 91 ? -0.534 -5.990 1.274 1.00 95.81 91 ALA A CA 1
ATOM 710 C C . ALA A 1 91 ? 0.987 -6.084 1.083 1.00 95.81 91 ALA A C 1
ATOM 712 O O . ALA A 1 91 ? 1.461 -5.922 -0.035 1.00 95.81 91 ALA A O 1
ATOM 713 N N . ILE A 1 92 ? 1.760 -6.388 2.130 1.00 96.31 92 ILE A N 1
ATOM 714 C CA . ILE A 1 92 ? 3.224 -6.553 2.032 1.00 96.31 92 ILE A CA 1
ATOM 715 C C . ILE A 1 92 ? 3.590 -7.737 1.121 1.00 96.31 92 ILE A C 1
ATOM 717 O O . ILE A 1 92 ? 4.538 -7.661 0.333 1.00 96.31 92 ILE A O 1
ATOM 721 N N . ALA A 1 93 ? 2.807 -8.816 1.169 1.00 94.56 93 ALA A N 1
ATOM 722 C CA . ALA A 1 93 ? 2.978 -9.978 0.303 1.00 94.56 93 ALA A CA 1
ATOM 723 C C . ALA A 1 93 ? 2.804 -9.656 -1.195 1.00 94.56 93 ALA A C 1
ATOM 725 O O . ALA A 1 93 ? 3.338 -10.388 -2.025 1.00 94.56 93 ALA A O 1
ATOM 726 N N . LEU A 1 94 ? 2.129 -8.553 -1.552 1.00 93.25 94 LEU A N 1
ATOM 727 C CA . LEU A 1 94 ? 1.953 -8.114 -2.944 1.00 93.25 94 LEU A CA 1
ATOM 728 C C . LEU A 1 94 ? 3.190 -7.444 -3.548 1.00 93.25 94 LEU A C 1
ATOM 730 O O . LEU A 1 94 ? 3.210 -7.229 -4.759 1.00 93.25 94 LEU A O 1
ATOM 734 N N . LEU A 1 95 ? 4.215 -7.121 -2.749 1.00 91.75 95 LEU A N 1
ATOM 735 C CA . LEU A 1 95 ? 5.409 -6.430 -3.241 1.00 91.75 95 LEU A CA 1
ATOM 736 C C . LEU A 1 95 ? 6.000 -7.073 -4.515 1.00 91.75 95 LEU A C 1
ATOM 738 O O . LEU A 1 95 ? 6.219 -6.328 -5.466 1.00 91.75 95 LEU A O 1
ATOM 742 N N . PRO A 1 96 ? 6.224 -8.403 -4.601 1.00 89.88 96 PRO A N 1
ATOM 743 C CA . PRO A 1 96 ? 6.791 -9.007 -5.805 1.00 89.88 96 PRO A CA 1
ATOM 744 C C . PRO A 1 96 ? 5.919 -8.774 -7.042 1.00 89.88 96 PRO A C 1
ATOM 746 O O . PRO A 1 96 ? 6.434 -8.411 -8.088 1.00 89.88 96 PRO A O 1
ATOM 749 N N . ALA A 1 97 ? 4.594 -8.893 -6.917 1.00 89.75 97 ALA A N 1
ATOM 750 C CA . ALA A 1 97 ? 3.679 -8.655 -8.031 1.00 89.75 97 ALA A CA 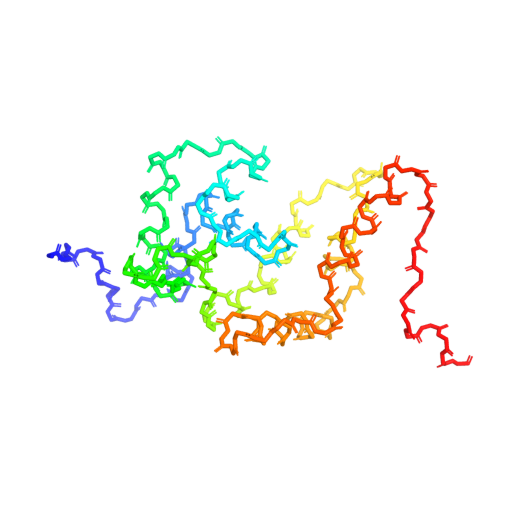1
ATOM 751 C C . ALA A 1 97 ? 3.700 -7.189 -8.493 1.00 89.75 97 ALA A C 1
ATOM 753 O O . ALA A 1 97 ? 3.694 -6.922 -9.689 1.00 89.75 97 ALA A O 1
ATOM 754 N N . ILE A 1 98 ? 3.760 -6.236 -7.556 1.00 89.06 98 ILE A N 1
ATOM 755 C CA . ILE A 1 98 ? 3.889 -4.807 -7.879 1.00 89.06 98 ILE A CA 1
ATOM 756 C C . ILE A 1 98 ? 5.208 -4.546 -8.611 1.00 89.06 98 ILE A C 1
ATOM 758 O O . ILE A 1 98 ? 5.218 -3.841 -9.615 1.00 89.06 98 ILE A O 1
ATOM 762 N N . VAL A 1 99 ? 6.307 -5.133 -8.130 1.00 85.62 99 VAL A N 1
ATOM 763 C CA . VAL A 1 99 ? 7.632 -5.007 -8.749 1.00 85.62 99 VAL A CA 1
ATOM 764 C C . VAL A 1 99 ? 7.625 -5.545 -10.179 1.00 85.62 99 VAL A C 1
ATOM 766 O O . VAL A 1 99 ? 8.078 -4.848 -11.081 1.00 85.62 99 VAL A O 1
ATOM 769 N N . GLU A 1 100 ? 7.061 -6.727 -10.407 1.00 85.00 100 GLU A N 1
ATOM 770 C CA . GLU A 1 100 ? 6.965 -7.328 -11.744 1.00 85.00 100 GLU A CA 1
ATOM 771 C C . GLU A 1 100 ? 6.065 -6.517 -12.687 1.00 85.00 100 GLU A C 1
ATOM 773 O O . GLU A 1 100 ? 6.410 -6.287 -13.844 1.00 85.00 100 GLU A O 1
ATOM 778 N N . LEU A 1 101 ? 4.931 -6.005 -12.197 1.00 85.31 101 LEU A N 1
ATOM 779 C CA . LEU A 1 101 ? 4.055 -5.133 -12.988 1.00 85.31 101 LEU A CA 1
ATOM 780 C C . LEU A 1 101 ? 4.749 -3.828 -13.384 1.00 85.31 101 LEU A C 1
ATOM 782 O O . LEU A 1 101 ? 4.575 -3.346 -14.502 1.00 85.31 101 LEU A O 1
ATOM 786 N N . CYS A 1 102 ? 5.543 -3.255 -12.483 1.00 80.81 102 CYS A N 1
ATOM 787 C CA . CYS A 1 102 ? 6.355 -2.092 -12.801 1.00 80.81 102 CYS A CA 1
ATOM 788 C C . CYS A 1 102 ? 7.467 -2.426 -13.802 1.00 80.81 102 CYS A C 1
ATOM 790 O O . CYS A 1 102 ? 7.684 -1.633 -14.712 1.00 80.81 102 CYS A O 1
ATOM 792 N N . ALA A 1 103 ? 8.127 -3.583 -13.675 1.00 77.81 103 ALA A N 1
ATOM 793 C CA . ALA A 1 103 ? 9.131 -4.051 -14.630 1.00 77.81 103 ALA A CA 1
ATOM 794 C C . ALA A 1 103 ? 8.544 -4.223 -16.040 1.00 77.81 103 ALA A C 1
ATOM 796 O O . ALA A 1 103 ? 9.157 -3.816 -17.024 1.00 77.81 103 ALA A O 1
ATOM 797 N N . TRP A 1 104 ? 7.332 -4.773 -16.127 1.00 80.81 104 TRP A N 1
ATOM 798 C CA . TRP A 1 104 ? 6.586 -4.921 -17.376 1.00 80.81 104 TRP A CA 1
ATOM 799 C C . TRP A 1 104 ? 6.164 -3.577 -17.987 1.00 80.81 104 TRP A C 1
ATOM 801 O O . TRP A 1 104 ? 6.175 -3.427 -19.204 1.00 80.81 104 TRP A O 1
ATOM 811 N N . GLY A 1 105 ? 5.790 -2.600 -17.155 1.00 78.25 105 GLY A N 1
ATOM 812 C CA . GLY A 1 105 ? 5.333 -1.281 -17.605 1.00 78.25 105 GLY A CA 1
ATOM 813 C C . GLY A 1 105 ? 6.445 -0.304 -18.000 1.00 78.25 105 GLY A C 1
ATOM 814 O O . GLY A 1 105 ? 6.141 0.820 -18.397 1.00 78.25 105 GLY A O 1
ATOM 815 N N . LEU A 1 106 ? 7.713 -0.688 -17.858 1.00 72.81 106 LEU A N 1
ATOM 816 C CA . LEU A 1 106 ? 8.854 0.146 -18.223 1.00 72.81 106 LEU A CA 1
ATOM 817 C C . LEU A 1 106 ? 9.058 0.155 -19.743 1.00 72.81 106 LEU A C 1
ATOM 819 O O . LEU A 1 106 ? 9.153 -0.890 -20.384 1.00 72.81 106 LEU A O 1
ATOM 823 N N . ASP A 1 107 ? 9.149 1.360 -20.303 1.00 60.91 107 ASP A N 1
ATOM 824 C CA . ASP A 1 107 ? 9.531 1.576 -21.697 1.00 60.91 107 ASP A CA 1
ATOM 825 C C . ASP A 1 107 ? 11.013 1.184 -2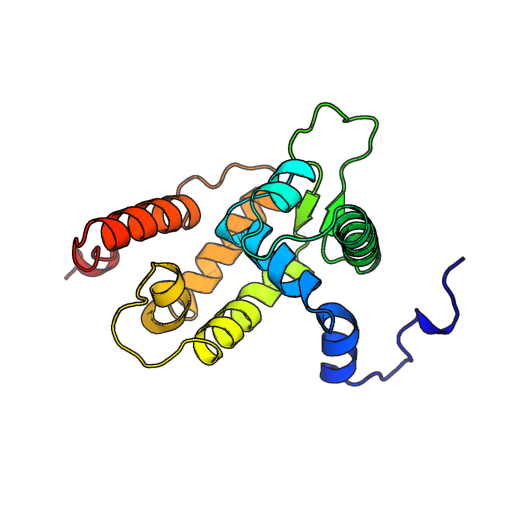1.884 1.00 60.91 107 ASP A C 1
ATOM 827 O O . ASP A 1 107 ? 11.858 1.659 -21.117 1.00 60.91 107 ASP A O 1
ATOM 831 N N . PRO A 1 108 ? 11.364 0.334 -22.868 1.00 56.50 108 PRO A N 1
ATOM 832 C CA . PRO A 1 108 ? 12.750 -0.037 -23.155 1.00 56.50 108 PRO A CA 1
ATOM 833 C C . PRO A 1 108 ? 13.643 1.126 -23.633 1.00 56.50 108 PRO A C 1
ATOM 835 O O . PRO A 1 108 ? 14.842 0.917 -23.834 1.00 56.50 108 PRO A O 1
ATOM 838 N N . ALA A 1 109 ? 13.112 2.338 -23.828 1.00 51.72 109 ALA A N 1
ATOM 839 C CA . ALA A 1 109 ? 13.909 3.513 -24.165 1.00 51.72 109 ALA A CA 1
ATOM 840 C C . ALA A 1 109 ? 14.978 3.845 -23.085 1.00 51.72 109 ALA A C 1
ATOM 842 O O . ALA A 1 109 ? 14.686 3.866 -21.886 1.00 51.72 109 ALA A O 1
ATOM 843 N N . PRO A 1 110 ? 16.235 4.135 -23.478 1.00 45.91 110 PRO A N 1
ATOM 844 C CA . PRO A 1 110 ? 17.322 4.409 -22.538 1.00 45.91 110 PRO A CA 1
ATOM 845 C C . PRO A 1 110 ? 17.134 5.754 -21.814 1.00 45.91 110 PRO A C 1
ATOM 847 O O . PRO A 1 110 ? 16.985 6.789 -22.458 1.00 45.91 110 PRO A O 1
ATOM 850 N N . GLY A 1 111 ? 17.198 5.747 -20.473 1.00 51.81 111 GLY A N 1
ATOM 851 C CA . GLY A 1 111 ? 17.212 6.967 -19.642 1.00 51.81 111 GLY A CA 1
ATOM 852 C C . GLY A 1 111 ? 16.395 6.926 -18.342 1.00 51.81 111 GLY A C 1
ATOM 853 O O . GLY A 1 111 ? 16.527 7.823 -17.518 1.00 51.81 111 GLY A O 1
ATOM 854 N N . THR A 1 112 ? 15.587 5.889 -18.108 1.00 51.97 112 THR A N 1
ATOM 855 C CA . THR A 1 112 ? 14.572 5.879 -17.026 1.00 51.97 112 THR A CA 1
ATOM 856 C C . THR A 1 112 ? 15.013 5.159 -15.733 1.00 51.97 112 THR A C 1
ATOM 858 O O . THR A 1 112 ? 14.203 4.571 -15.015 1.00 51.97 112 THR A O 1
ATOM 861 N N . GLY A 1 113 ? 16.316 5.138 -15.433 1.00 51.22 113 GLY A N 1
ATOM 862 C CA . GLY A 1 113 ? 16.907 4.235 -14.434 1.00 51.22 113 GLY A CA 1
ATOM 863 C C . GLY A 1 113 ? 16.956 4.745 -12.988 1.00 51.22 113 GLY A C 1
ATOM 864 O O . GLY A 1 113 ? 18.043 5.007 -12.493 1.00 51.22 113 GLY A O 1
ATOM 865 N N . ASP A 1 114 ? 15.814 4.816 -12.300 1.00 56.88 114 ASP A N 1
ATOM 866 C CA . ASP A 1 114 ? 15.694 5.002 -10.833 1.00 56.88 114 ASP A CA 1
ATOM 867 C C . ASP A 1 114 ? 16.112 3.716 -10.054 1.00 56.88 114 ASP A C 1
ATOM 869 O O . ASP A 1 114 ? 16.131 2.618 -10.605 1.00 56.88 114 ASP A O 1
ATOM 873 N N . LEU A 1 115 ? 16.412 3.767 -8.750 1.00 53.84 115 LEU A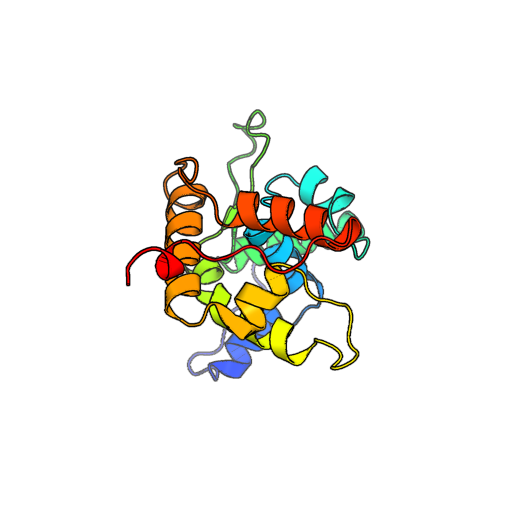 N 1
ATOM 874 C CA . LEU A 1 115 ? 16.558 2.576 -7.890 1.00 53.84 115 LEU A CA 1
ATOM 875 C C . LEU A 1 115 ? 15.276 1.726 -7.840 1.00 53.84 115 LEU A C 1
ATOM 877 O O . LEU A 1 115 ? 15.362 0.517 -7.607 1.00 53.84 115 LEU A O 1
ATOM 881 N N . ARG A 1 116 ? 14.105 2.292 -8.160 1.00 60.75 116 ARG A N 1
ATOM 882 C CA . ARG A 1 116 ? 12.923 1.494 -8.523 1.00 60.75 116 ARG A CA 1
ATOM 883 C C . ARG A 1 116 ? 13.245 0.540 -9.681 1.00 60.75 116 ARG A C 1
ATOM 885 O O . ARG A 1 116 ? 13.026 -0.657 -9.536 1.00 60.75 116 ARG A O 1
ATOM 892 N N . ALA A 1 117 ? 13.913 1.008 -10.737 1.00 59.00 117 ALA A N 1
ATOM 893 C CA . ALA A 1 117 ? 14.441 0.169 -11.818 1.00 59.00 117 ALA A CA 1
ATOM 894 C C . ALA A 1 117 ? 15.429 -0.895 -11.309 1.00 59.00 117 ALA A C 1
ATOM 896 O O . ALA A 1 117 ? 15.471 -1.993 -11.844 1.00 59.00 117 ALA A O 1
ATOM 897 N N . ARG A 1 118 ? 16.174 -0.662 -10.222 1.00 55.97 118 ARG A N 1
ATOM 898 C CA . ARG A 1 118 ? 17.005 -1.714 -9.604 1.00 55.97 118 ARG A CA 1
ATOM 899 C C . ARG A 1 118 ? 16.200 -2.747 -8.825 1.00 55.97 118 ARG A C 1
ATOM 901 O O . ARG A 1 118 ? 16.551 -3.918 -8.893 1.00 55.97 118 ARG A O 1
ATOM 908 N N . LEU A 1 119 ? 15.129 -2.371 -8.124 1.00 61.25 119 LEU A N 1
ATOM 909 C CA . LEU A 1 119 ? 14.179 -3.353 -7.581 1.00 61.25 119 LEU A CA 1
ATOM 910 C C . LEU A 1 119 ? 13.494 -4.147 -8.706 1.00 61.25 119 LEU A C 1
ATOM 912 O O . LEU A 1 119 ? 13.312 -5.352 -8.536 1.00 61.25 119 LEU A O 1
ATOM 916 N N . PHE A 1 120 ? 13.187 -3.490 -9.832 1.00 61.22 120 PHE A N 1
ATOM 917 C CA . PHE A 1 120 ? 12.530 -4.063 -11.014 1.00 61.22 120 PHE A CA 1
ATOM 918 C C . PHE A 1 120 ? 13.454 -4.944 -11.878 1.00 61.22 120 PHE A C 1
ATOM 920 O O . PHE A 1 120 ? 12.988 -5.945 -12.405 1.00 61.22 120 PHE A O 1
ATOM 927 N N . TYR A 1 121 ? 14.754 -4.636 -11.985 1.00 56.66 121 TYR A N 1
ATOM 928 C CA . TYR A 1 121 ? 15.676 -5.312 -12.915 1.00 56.66 121 TYR A CA 1
ATOM 929 C C . TYR A 1 121 ? 16.891 -6.002 -12.273 1.00 56.66 121 TYR A C 1
ATOM 931 O O . TYR A 1 121 ? 17.447 -6.911 -12.881 1.00 56.66 121 TYR A O 1
ATOM 939 N N . GLY A 1 122 ? 17.340 -5.602 -11.074 1.00 58.09 122 GLY A N 1
ATOM 940 C CA . GLY A 1 122 ? 18.642 -6.036 -10.525 1.00 58.09 122 GLY A CA 1
ATOM 941 C C . GLY A 1 122 ? 18.637 -6.621 -9.107 1.00 58.09 122 GLY A C 1
ATOM 942 O O . GLY A 1 122 ? 19.585 -7.293 -8.715 1.00 58.09 122 GLY A O 1
ATOM 943 N N . GLY A 1 123 ? 17.594 -6.378 -8.311 1.00 67.38 123 GLY A N 1
ATOM 944 C CA . GLY A 1 123 ? 17.546 -6.757 -6.896 1.00 67.38 123 GLY A CA 1
ATOM 945 C C . GLY A 1 123 ? 17.163 -8.213 -6.641 1.00 67.38 123 GLY A C 1
ATOM 946 O O . GLY A 1 123 ? 17.604 -8.818 -5.657 1.00 67.38 123 GLY A O 1
ATOM 947 N N . GLY A 1 124 ? 16.330 -8.765 -7.525 1.00 77.31 124 GLY A N 1
ATOM 948 C CA . GLY A 1 124 ? 15.815 -10.127 -7.450 1.00 77.31 124 GLY A CA 1
ATOM 949 C C . GLY A 1 124 ? 15.104 -10.483 -6.130 1.00 77.31 124 GLY A C 1
ATOM 950 O O . GLY A 1 124 ? 14.919 -9.651 -5.234 1.00 77.31 124 GLY A O 1
ATOM 951 N N . PRO A 1 125 ? 14.749 -11.768 -5.946 1.00 82.88 125 PRO A N 1
ATOM 952 C CA . PRO A 1 125 ? 13.947 -12.222 -4.807 1.00 82.88 125 PRO A CA 1
ATOM 953 C C . PRO A 1 125 ? 14.566 -11.962 -3.427 1.00 82.88 125 PRO A C 1
ATOM 955 O O . PRO A 1 125 ? 13.852 -11.914 -2.424 1.00 82.88 125 PRO A O 1
ATOM 958 N N . ARG A 1 126 ? 15.898 -11.823 -3.347 1.00 82.81 126 ARG A N 1
ATOM 959 C CA . ARG A 1 126 ? 16.602 -11.536 -2.087 1.00 82.81 126 ARG A CA 1
ATOM 960 C C . ARG A 1 126 ? 16.354 -10.103 -1.621 1.00 82.81 126 ARG A C 1
ATOM 962 O O . ARG A 1 126 ? 16.064 -9.902 -0.443 1.00 82.81 126 ARG A O 1
ATOM 969 N N . LEU A 1 127 ? 16.432 -9.124 -2.527 1.00 81.81 127 LEU A N 1
ATOM 970 C CA . LEU A 1 127 ? 16.183 -7.725 -2.181 1.00 81.81 127 LEU A CA 1
ATOM 971 C C . LEU A 1 127 ? 14.709 -7.498 -1.825 1.00 81.81 127 LEU A C 1
ATOM 973 O O . LEU A 1 127 ? 14.422 -6.786 -0.865 1.00 81.81 127 LEU A O 1
ATOM 977 N N . TRP A 1 128 ? 13.783 -8.160 -2.527 1.00 85.56 128 TRP A N 1
ATOM 978 C CA . TRP A 1 128 ? 12.351 -8.059 -2.232 1.00 85.56 128 TRP A CA 1
ATOM 979 C C . TRP A 1 128 ? 12.013 -8.578 -0.836 1.00 85.56 128 TRP A C 1
ATOM 981 O O . TRP A 1 128 ? 11.310 -7.896 -0.100 1.00 85.56 128 TRP A O 1
ATOM 991 N N . ARG A 1 129 ? 12.560 -9.736 -0.432 1.00 88.06 129 ARG A N 1
ATOM 992 C CA . ARG A 1 129 ? 12.355 -10.275 0.925 1.00 88.06 129 ARG A CA 1
ATOM 993 C C . ARG A 1 129 ? 12.832 -9.311 2.000 1.00 88.06 129 ARG A C 1
ATOM 995 O O . ARG A 1 129 ? 12.091 -9.029 2.934 1.00 88.06 129 ARG A O 1
ATOM 1002 N N . ARG A 1 130 ? 14.030 -8.749 1.827 1.00 85.81 130 ARG A N 1
ATOM 1003 C CA . ARG A 1 130 ? 14.549 -7.741 2.754 1.00 85.81 130 ARG A CA 1
ATOM 1004 C C . ARG A 1 130 ? 13.621 -6.528 2.834 1.00 85.81 130 ARG A C 1
ATOM 1006 O O . ARG A 1 130 ? 13.355 -6.041 3.926 1.00 85.81 130 ARG A O 1
ATOM 1013 N N . PHE A 1 131 ? 13.110 -6.058 1.697 1.00 87.00 131 PHE A N 1
ATOM 1014 C CA . PHE A 1 131 ? 12.189 -4.927 1.691 1.00 87.00 131 PHE A CA 1
ATOM 1015 C C . PHE A 1 131 ? 10.855 -5.262 2.369 1.00 87.00 131 PHE A C 1
ATOM 1017 O O . PHE A 1 131 ? 10.350 -4.460 3.149 1.00 87.00 131 PHE A O 1
ATOM 1024 N N . GLN A 1 132 ? 10.321 -6.469 2.168 1.00 91.25 132 GLN A N 1
ATOM 1025 C CA . GLN A 1 132 ? 9.153 -6.944 2.913 1.00 91.25 132 GLN A CA 1
ATOM 1026 C C . GLN A 1 132 ? 9.409 -6.962 4.420 1.00 91.25 132 GLN A C 1
ATOM 1028 O O . GLN A 1 132 ? 8.549 -6.524 5.177 1.00 91.25 132 GLN A O 1
ATOM 1033 N N . ASP A 1 133 ? 10.580 -7.412 4.870 1.00 91.06 133 ASP A N 1
ATOM 1034 C CA . ASP A 1 133 ? 10.925 -7.424 6.296 1.00 91.06 133 ASP A CA 1
ATOM 1035 C C . ASP A 1 133 ? 11.009 -6.009 6.886 1.00 91.06 133 ASP A C 1
ATOM 1037 O O . ASP A 1 133 ? 10.540 -5.770 8.002 1.00 91.06 133 ASP A O 1
ATOM 1041 N N . GLU A 1 134 ? 11.532 -5.046 6.124 1.00 89.50 134 GLU A N 1
ATOM 1042 C CA . GLU A 1 134 ? 11.534 -3.630 6.504 1.00 89.50 134 GLU A CA 1
ATOM 1043 C C . GLU A 1 134 ? 10.106 -3.067 6.600 1.00 89.50 134 GLU A C 1
ATOM 1045 O O . GLU A 1 134 ? 9.766 -2.427 7.599 1.00 89.50 134 GLU A O 1
ATOM 1050 N N . LEU A 1 135 ? 9.243 -3.368 5.622 1.00 91.56 135 LEU A N 1
ATOM 1051 C CA . LEU A 1 135 ? 7.830 -2.979 5.650 1.00 91.56 135 LEU A CA 1
ATOM 1052 C C . LEU A 1 135 ? 7.097 -3.610 6.842 1.00 91.56 135 LEU A C 1
ATOM 1054 O O . LEU A 1 135 ? 6.318 -2.931 7.510 1.00 91.56 135 LEU A O 1
ATOM 1058 N N . ARG A 1 136 ? 7.363 -4.882 7.168 1.00 93.06 136 ARG A N 1
ATOM 1059 C CA . ARG A 1 136 ? 6.782 -5.548 8.347 1.00 93.06 136 ARG A CA 1
ATOM 1060 C C . ARG A 1 136 ? 7.204 -4.860 9.640 1.00 93.06 136 ARG A C 1
ATOM 1062 O O . ARG A 1 136 ? 6.357 -4.624 10.503 1.00 93.06 136 ARG A O 1
ATOM 1069 N N . ALA A 1 137 ? 8.483 -4.515 9.782 1.00 89.88 137 ALA A N 1
ATOM 1070 C CA . ALA A 1 137 ? 8.974 -3.794 10.954 1.00 89.88 137 ALA A CA 1
ATOM 1071 C C . ALA A 1 137 ? 8.270 -2.433 11.120 1.00 89.88 137 ALA A C 1
ATOM 1073 O O . ALA A 1 137 ? 7.810 -2.109 12.215 1.00 89.88 137 ALA A O 1
ATOM 1074 N N . GLU A 1 138 ? 8.109 -1.676 10.033 1.00 87.94 138 GLU A N 1
ATOM 1075 C CA . GLU A 1 138 ? 7.485 -0.348 10.063 1.00 87.94 138 GLU A CA 1
ATOM 1076 C C . GLU A 1 138 ? 5.965 -0.389 10.275 1.00 87.94 138 GLU A C 1
ATOM 1078 O O . GLU A 1 138 ? 5.415 0.423 11.026 1.00 87.94 138 GLU A O 1
ATOM 1083 N N . HIS A 1 139 ? 5.267 -1.302 9.600 1.00 90.50 139 HIS A N 1
ATOM 1084 C CA . HIS A 1 139 ? 3.806 -1.288 9.535 1.00 90.50 139 HIS A CA 1
ATOM 1085 C C . HIS A 1 139 ? 3.129 -2.205 10.549 1.00 90.50 139 HIS A C 1
ATOM 1087 O O . HIS A 1 139 ? 2.031 -1.879 10.997 1.00 90.50 139 HIS A O 1
ATOM 1093 N N . LEU A 1 140 ? 3.767 -3.316 10.928 1.00 90.69 140 LEU A N 1
ATOM 1094 C CA . LEU A 1 140 ? 3.185 -4.287 11.860 1.00 90.69 140 LEU A CA 1
ATOM 1095 C C . LEU A 1 140 ? 3.739 -4.146 13.279 1.00 90.69 140 LEU A C 1
ATOM 1097 O O . LEU A 1 140 ? 3.076 -4.545 14.231 1.00 90.69 140 LEU A O 1
ATOM 1101 N N . GLN A 1 141 ? 4.945 -3.592 13.432 1.00 86.12 141 GLN A N 1
ATOM 1102 C CA . GLN A 1 141 ? 5.646 -3.528 14.721 1.00 86.12 141 GLN A CA 1
ATOM 1103 C C . GLN A 1 141 ? 5.906 -2.091 15.195 1.00 86.12 141 GLN A C 1
ATOM 1105 O O . GLN A 1 141 ? 6.502 -1.911 16.254 1.00 86.12 141 GLN A O 1
ATOM 1110 N N . ASP A 1 142 ? 5.492 -1.085 14.413 1.00 80.88 142 ASP A N 1
ATOM 1111 C CA . ASP A 1 142 ? 5.719 0.350 14.665 1.00 80.88 142 ASP A CA 1
ATOM 1112 C C . ASP A 1 142 ? 7.203 0.683 14.941 1.00 80.88 142 ASP A C 1
ATOM 1114 O O . ASP A 1 142 ? 7.535 1.613 15.677 1.00 80.88 142 ASP A O 1
ATOM 1118 N N . ARG A 1 143 ? 8.124 -0.106 14.364 1.00 75.25 143 ARG A N 1
ATOM 1119 C CA . ARG A 1 143 ? 9.571 0.080 14.498 1.00 75.25 143 ARG A CA 1
ATOM 1120 C C . ARG A 1 143 ? 10.110 0.803 13.266 1.00 75.25 143 ARG A C 1
ATOM 1122 O O . ARG A 1 143 ? 9.945 0.293 12.159 1.00 75.25 143 ARG A O 1
ATOM 1129 N N . PRO A 1 144 ? 10.804 1.945 13.416 1.00 65.38 144 PRO A N 1
ATOM 1130 C CA . PRO A 1 144 ? 11.421 2.605 12.273 1.00 65.38 144 PRO A CA 1
ATOM 1131 C C . PRO A 1 144 ? 12.443 1.658 11.634 1.00 65.38 144 PRO A C 1
ATOM 1133 O O . PRO A 1 144 ? 13.306 1.106 12.325 1.00 65.38 144 PRO A O 1
ATOM 1136 N N . ALA A 1 145 ? 12.335 1.444 10.320 1.00 58.66 145 ALA A N 1
ATOM 1137 C CA . ALA A 1 145 ? 13.272 0.604 9.586 1.00 58.66 145 ALA A CA 1
ATOM 1138 C C . ALA A 1 145 ? 14.694 1.180 9.735 1.00 58.66 145 ALA A C 1
ATOM 1140 O O . ALA A 1 145 ? 14.982 2.281 9.271 1.00 58.66 145 ALA A O 1
ATOM 1141 N N . ARG A 1 146 ? 15.585 0.444 10.416 1.00 47.97 146 ARG A N 1
ATOM 1142 C CA . ARG A 1 146 ? 16.928 0.919 10.811 1.00 47.97 146 ARG A CA 1
ATOM 1143 C C . ARG A 1 146 ? 17.888 1.165 9.635 1.00 47.97 146 ARG A C 1
ATOM 1145 O O . ARG A 1 146 ? 18.896 1.832 9.824 1.00 47.97 146 ARG A O 1
ATOM 1152 N N . LEU A 1 147 ? 17.596 0.632 8.446 1.00 52.50 147 LEU A N 1
ATOM 1153 C CA . LEU A 1 147 ? 18.391 0.769 7.218 1.00 52.50 147 LEU A CA 1
ATOM 1154 C C . LEU A 1 147 ? 17.447 0.748 6.013 1.00 52.50 147 LEU A C 1
ATOM 1156 O O . LEU A 1 147 ? 17.369 -0.257 5.314 1.00 52.50 147 LEU A O 1
ATOM 1160 N N . SER A 1 148 ? 16.674 1.815 5.825 1.00 59.31 148 SER A N 1
ATOM 1161 C CA . SER A 1 148 ? 15.558 1.780 4.884 1.00 59.31 148 SER A CA 1
ATOM 1162 C C . SER A 1 148 ? 16.030 1.737 3.429 1.00 59.31 148 SER A C 1
ATOM 1164 O O . SER A 1 148 ? 16.672 2.672 2.943 1.00 59.31 148 SER A O 1
ATOM 1166 N N . ILE A 1 149 ? 15.647 0.685 2.708 1.00 60.53 149 ILE A N 1
ATOM 1167 C CA . ILE A 1 149 ? 15.694 0.630 1.244 1.00 60.53 149 ILE A CA 1
ATOM 1168 C C . ILE A 1 149 ? 15.012 1.875 0.652 1.00 60.53 149 ILE A C 1
ATOM 1170 O O . ILE A 1 149 ? 15.509 2.389 -0.339 1.00 60.53 149 ILE A O 1
ATOM 1174 N N . ARG A 1 150 ? 13.981 2.446 1.303 1.00 62.19 150 ARG A N 1
ATOM 1175 C CA . ARG A 1 150 ? 13.339 3.712 0.886 1.00 62.19 150 ARG A CA 1
ATOM 1176 C C . ARG A 1 150 ? 14.263 4.924 0.913 1.00 62.19 150 ARG A C 1
ATOM 1178 O O . ARG A 1 150 ? 14.200 5.728 -0.003 1.00 62.19 150 ARG A O 1
ATOM 1185 N N . VAL A 1 151 ? 15.123 5.062 1.924 1.00 56.59 151 VAL A N 1
ATOM 1186 C CA . VAL A 1 151 ? 16.081 6.187 1.982 1.00 56.59 151 VAL A CA 1
ATOM 1187 C C . VAL A 1 151 ? 17.076 6.077 0.831 1.00 56.59 151 VAL A C 1
ATOM 1189 O O . VAL A 1 151 ? 17.328 7.049 0.127 1.00 56.59 151 VAL A O 1
ATOM 1192 N N . ARG A 1 152 ? 17.531 4.854 0.547 1.00 57.97 152 ARG A N 1
ATOM 1193 C CA . ARG A 1 152 ? 18.384 4.591 -0.615 1.00 57.97 152 ARG A CA 1
ATOM 1194 C C . ARG A 1 152 ? 17.640 4.823 -1.936 1.00 57.97 152 ARG A C 1
ATOM 1196 O O . ARG A 1 152 ? 18.267 5.279 -2.882 1.00 57.97 152 ARG A O 1
ATOM 1203 N N . LEU A 1 153 ? 16.327 4.544 -1.996 1.00 56.22 153 LEU A N 1
ATOM 1204 C CA . LEU A 1 153 ? 15.461 4.828 -3.158 1.00 56.22 153 LEU A CA 1
ATOM 1205 C C . LEU A 1 153 ? 15.405 6.329 -3.429 1.00 56.22 153 LEU A C 1
ATOM 1207 O O . LEU A 1 153 ? 15.670 6.736 -4.553 1.00 56.22 153 LEU A O 1
ATOM 1211 N N . SER A 1 154 ? 15.179 7.146 -2.398 1.00 53.44 154 SER A N 1
ATOM 1212 C CA . SER A 1 154 ? 15.176 8.605 -2.549 1.00 53.44 154 SER A CA 1
ATOM 1213 C C . SER A 1 154 ? 16.549 9.194 -2.895 1.00 53.44 154 SER A C 1
ATOM 1215 O O . SER A 1 154 ? 16.620 10.147 -3.663 1.00 53.44 154 SER A O 1
ATOM 1217 N N . GLU A 1 155 ? 17.640 8.639 -2.355 1.00 49.69 155 GLU A N 1
ATOM 1218 C CA . GLU A 1 155 ? 19.011 9.095 -2.649 1.00 49.69 155 GLU A CA 1
ATOM 1219 C C . GLU A 1 155 ? 19.409 8.775 -4.098 1.00 49.69 155 GLU A C 1
ATOM 1221 O O . GLU A 1 155 ? 19.955 9.621 -4.800 1.00 49.69 155 GLU A O 1
ATOM 1226 N N . ALA A 1 156 ? 19.057 7.584 -4.582 1.00 48.81 156 ALA A N 1
ATOM 1227 C CA . ALA A 1 156 ? 19.334 7.172 -5.951 1.00 48.81 156 ALA A CA 1
ATOM 1228 C C . ALA A 1 156 ? 18.468 7.891 -7.001 1.00 48.81 156 ALA A C 1
ATOM 1230 O O . ALA A 1 156 ? 18.944 8.128 -8.107 1.00 48.81 156 ALA A O 1
ATOM 1231 N N . GLU A 1 157 ? 17.228 8.274 -6.672 1.00 46.00 157 GLU A N 1
ATOM 1232 C CA . GLU A 1 157 ? 16.393 9.117 -7.544 1.00 46.00 157 GLU A CA 1
ATOM 1233 C C . GLU A 1 157 ? 17.020 10.523 -7.709 1.00 46.00 157 GLU A C 1
ATOM 1235 O O . GLU A 1 157 ? 16.977 11.104 -8.793 1.00 46.00 157 GLU A O 1
ATOM 1240 N N . GLY A 1 158 ? 17.697 11.036 -6.670 1.00 41.47 158 GLY A N 1
ATOM 1241 C CA . GLY A 1 158 ? 18.442 12.302 -6.702 1.00 41.47 158 GLY A CA 1
ATOM 1242 C C . GLY A 1 158 ? 19.736 12.270 -7.529 1.00 41.47 158 GLY A C 1
ATOM 1243 O O . GLY A 1 158 ? 20.061 13.259 -8.190 1.00 41.47 158 GLY A O 1
ATOM 1244 N N . ASP A 1 159 ? 20.452 11.145 -7.547 1.00 38.38 159 ASP A N 1
ATOM 1245 C CA . ASP A 1 159 ? 21.687 10.983 -8.335 1.00 38.38 159 ASP A CA 1
ATOM 1246 C C . ASP A 1 159 ? 21.413 10.845 -9.842 1.00 38.38 159 ASP A C 1
ATOM 1248 O O . ASP A 1 159 ? 22.197 11.320 -10.664 1.00 38.38 159 ASP A O 1
ATOM 1252 N N . VAL A 1 160 ? 20.259 10.288 -10.218 1.00 40.16 160 VAL A N 1
ATOM 1253 C CA . VAL A 1 160 ? 19.820 10.154 -11.619 1.00 40.16 160 VAL A CA 1
ATOM 1254 C C . VAL A 1 160 ? 19.387 11.501 -12.205 1.00 40.16 160 VAL A C 1
ATOM 1256 O O . VAL A 1 160 ? 19.704 11.793 -13.356 1.00 40.16 160 VAL A O 1
ATOM 1259 N N . ILE A 1 161 ? 18.746 12.366 -11.409 1.00 42.34 161 ILE A N 1
ATOM 1260 C CA . ILE A 1 161 ? 18.435 13.752 -11.812 1.00 42.34 161 ILE A CA 1
ATOM 1261 C C . ILE A 1 161 ? 19.725 14.573 -12.013 1.00 42.34 161 ILE A C 1
ATOM 1263 O O . ILE A 1 161 ? 19.753 15.475 -12.847 1.00 42.34 161 ILE A O 1
ATOM 1267 N N . ASN A 1 162 ? 20.806 14.234 -11.299 1.00 34.44 162 ASN A N 1
ATOM 1268 C CA . ASN A 1 162 ? 22.099 14.927 -11.365 1.00 34.44 162 ASN A CA 1
ATOM 1269 C C . ASN A 1 162 ? 23.168 14.224 -12.228 1.00 34.44 162 ASN A C 1
ATOM 1271 O O . ASN A 1 162 ? 24.311 14.676 -12.262 1.00 34.44 162 ASN A O 1
ATOM 1275 N N . GLY A 1 163 ? 22.827 13.150 -12.950 1.00 34.00 163 GLY A N 1
ATOM 1276 C CA . GLY A 1 163 ? 23.730 12.503 -13.910 1.00 34.00 163 GLY A CA 1
ATOM 1277 C C . GLY A 1 163 ? 24.886 11.693 -13.307 1.00 34.00 163 GLY A C 1
ATOM 1278 O O . GLY A 1 163 ? 25.871 11.440 -14.004 1.00 34.00 163 GLY A O 1
ATOM 1279 N N . PHE A 1 164 ? 24.796 11.259 -12.048 1.00 33.19 164 PHE A N 1
ATOM 1280 C CA . PHE A 1 164 ? 25.783 10.352 -11.460 1.00 33.19 164 PHE A CA 1
ATOM 1281 C C . PHE A 1 164 ? 25.392 8.889 -11.720 1.00 33.19 164 PHE A C 1
ATOM 1283 O O . PHE A 1 164 ? 24.256 8.474 -11.509 1.00 33.19 164 PHE A O 1
ATOM 1290 N N . GLY A 1 165 ? 26.346 8.115 -12.249 1.00 38.97 165 GLY A N 1
ATOM 1291 C CA . GLY A 1 165 ? 26.176 6.712 -12.642 1.00 38.97 165 GLY A CA 1
ATOM 1292 C C . GLY A 1 165 ? 25.834 5.744 -11.489 1.00 38.97 165 GLY A C 1
ATOM 1293 O O . GLY A 1 165 ? 25.621 6.151 -10.350 1.00 38.97 165 GLY A O 1
ATOM 1294 N N . PRO A 1 166 ? 25.770 4.426 -11.757 1.00 37.41 166 PRO A N 1
ATOM 1295 C CA . PRO A 1 166 ? 25.143 3.458 -10.857 1.00 37.41 166 PRO A CA 1
ATOM 1296 C C . PRO A 1 166 ? 25.848 3.343 -9.491 1.00 37.41 166 PRO A C 1
ATOM 1298 O O . PRO A 1 166 ? 27.020 2.988 -9.402 1.00 37.41 166 PRO A O 1
ATOM 1301 N N . ILE A 1 167 ? 25.090 3.543 -8.408 1.00 41.69 167 ILE A N 1
ATOM 1302 C CA . ILE A 1 167 ? 25.537 3.404 -7.008 1.00 41.69 167 ILE A CA 1
ATOM 1303 C C . ILE A 1 167 ? 25.809 1.926 -6.664 1.00 41.69 167 ILE A C 1
ATOM 1305 O O . ILE A 1 167 ? 24.864 1.159 -6.551 1.00 41.69 167 ILE A O 1
ATOM 1309 N N . ALA A 1 168 ? 27.040 1.459 -6.457 1.00 37.06 168 ALA A N 1
ATOM 1310 C CA . ALA A 1 168 ? 27.317 0.043 -6.127 1.00 37.06 168 ALA A CA 1
ATOM 1311 C C . ALA A 1 168 ? 26.522 -0.495 -4.903 1.00 37.06 168 ALA A C 1
ATOM 1313 O O . ALA A 1 168 ? 26.333 0.212 -3.908 1.00 37.06 168 ALA A O 1
ATOM 1314 N N . LEU A 1 169 ? 26.047 -1.750 -4.960 1.00 39.91 169 LEU A N 1
ATOM 1315 C CA . LEU A 1 169 ? 25.388 -2.404 -3.820 1.00 39.91 169 LEU A CA 1
ATOM 1316 C C . LEU A 1 169 ? 26.452 -2.917 -2.826 1.00 39.91 169 LEU A C 1
ATOM 1318 O O . LEU A 1 169 ? 27.539 -3.312 -3.237 1.00 39.91 169 LEU A O 1
ATOM 1322 N N . PRO A 1 170 ? 26.165 -2.995 -1.511 1.00 39.38 170 PRO A N 1
ATOM 1323 C CA . PRO A 1 170 ? 27.153 -3.425 -0.511 1.00 39.38 170 PRO A CA 1
ATOM 1324 C C . PRO A 1 170 ? 27.645 -4.875 -0.650 1.00 39.38 170 PRO A C 1
ATOM 1326 O O . PRO A 1 170 ? 28.534 -5.272 0.096 1.00 39.38 170 PRO A O 1
ATOM 1329 N N . ALA A 1 171 ? 27.061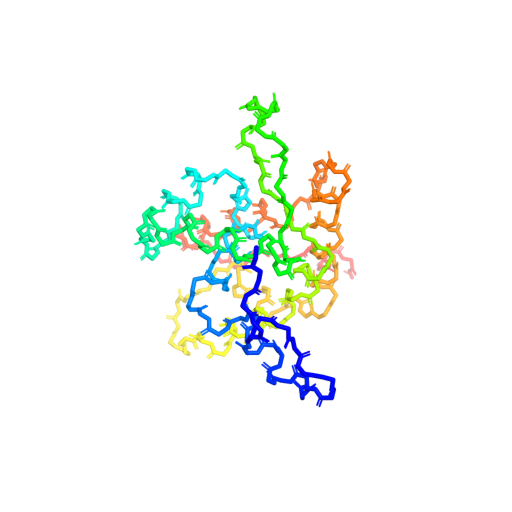 -5.673 -1.550 1.00 41.97 171 ALA A N 1
ATOM 1330 C CA . ALA A 1 171 ? 27.523 -7.032 -1.822 1.00 41.97 171 ALA A CA 1
ATOM 1331 C C . ALA A 1 171 ? 28.812 -7.061 -2.666 1.00 41.97 171 ALA A C 1
A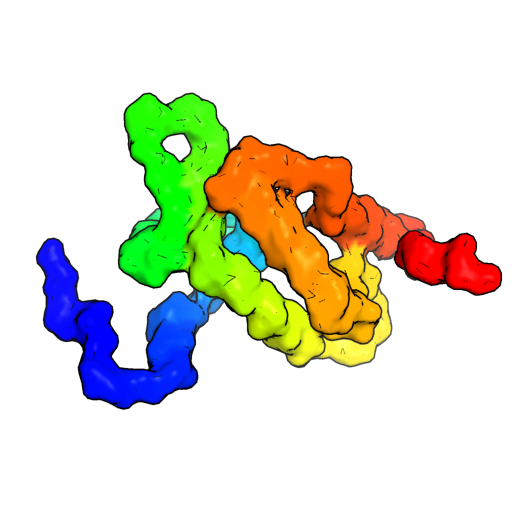TOM 1333 O O . ALA A 1 171 ? 29.504 -8.071 -2.667 1.00 41.97 171 ALA A O 1
ATOM 1334 N N . ASP A 1 172 ? 29.185 -5.941 -3.288 1.00 42.84 172 ASP A N 1
ATOM 1335 C CA . ASP A 1 172 ? 30.299 -5.879 -4.241 1.00 42.84 172 ASP A CA 1
ATOM 1336 C C . ASP A 1 172 ? 31.623 -5.432 -3.580 1.00 42.84 172 ASP A C 1
ATOM 1338 O O . ASP A 1 172 ? 32.576 -5.058 -4.257 1.00 42.84 172 ASP A O 1
ATOM 1342 N N . ARG A 1 173 ? 31.698 -5.445 -2.238 1.00 42.12 173 ARG A N 1
ATOM 1343 C CA . ARG A 1 173 ? 32.926 -5.167 -1.455 1.00 42.12 173 ARG A CA 1
ATOM 1344 C C . ARG A 1 173 ? 33.443 -6.365 -0.655 1.00 42.12 173 ARG A C 1
ATOM 1346 O O . ARG A 1 173 ? 34.309 -6.200 0.200 1.00 42.12 173 ARG A O 1
ATOM 1353 N N . ALA A 1 174 ? 32.916 -7.556 -0.917 1.00 40.12 174 ALA A N 1
ATOM 1354 C CA . ALA A 1 174 ? 33.413 -8.795 -0.335 1.00 40.12 174 ALA A CA 1
ATOM 1355 C C . ALA A 1 174 ? 33.650 -9.837 -1.437 1.00 40.12 174 ALA A C 1
ATOM 1357 O O . ALA A 1 174 ? 32.909 -10.812 -1.555 1.00 40.12 174 ALA A O 1
ATOM 1358 N N . ALA A 1 175 ? 34.679 -9.585 -2.244 1.00 37.31 175 ALA A N 1
ATOM 1359 C CA . ALA A 1 175 ? 35.461 -10.572 -2.979 1.00 37.31 175 ALA A CA 1
ATOM 1360 C C . ALA A 1 175 ? 36.893 -10.036 -3.094 1.00 37.31 175 ALA A C 1
ATOM 1362 O O . ALA A 1 175 ? 37.026 -8.822 -3.375 1.00 37.31 175 ALA A O 1
#

Secondary structure (DSSP, 8-state):
---GGGSPPTT--HHHHHHHHH-SHHHHHHHHIIIII---SHHHHHHS-TT---HHHHHHHHHHHHHTTSEEE--GGGTT-S--EEE-HHHHTTHHHHHHHHHHT---STT---HHHHHHHTSHHHHHHHHHHHHHHHHHS----TT-HHHHHHHHHHHHHTT------GGGG--

Nearest PDB structures (foldseek):
  3bro-assembly2_D  TM=6.187E-01  e=1.044E+00  Oenococcus oeni PSU-1
  4mnu-assembly1_B  TM=5.685E-01  e=1.162E+00  Listeria monocytogenes EGD-e
  6q2b-assembly1_B  TM=5.682E-01  e=1.690E+00  Listeria monocytogenes
  5cyv-assembly1_B  TM=4.278E-01  e=2.458E+00  Rhodococcus jostii RHA1

Sequence (175 aa):
MTRPEDTAPAGEDPLCRATRLLGDRWTLLILRDIMFDGHRGFRELKDGSREGIASNILSARLKRMVAAGLLTRAPQADARRRRPYALTEAAIALLPAIVELCAWGLDPAPGTGDLRARLFYGGGPRLWRRFQDELRAEHLQDRPARLSIRVRLSEAEGDVINGFGPIALPADRAA

Organism: NCBI:txid2771008

Mean predicted aligned error: 10.99 Å

pLDDT: mean 74.41, std 19.67, range [33.19, 96.75]

Solvent-accessible surface area (backbone atoms only — not comparable to full-atom values): 10388 Å² total; per-residue (Å²): 135,80,57,85,84,73,58,80,58,92,84,62,52,71,65,60,54,46,42,72,73,48,70,46,83,58,54,56,52,52,50,47,39,34,70,57,73,58,37,29,22,73,64,45,52,41,75,66,37,93,85,62,61,53,70,69,59,50,55,53,47,54,54,49,36,36,76,70,52,33,30,47,68,61,60,74,91,53,66,80,52,74,53,37,44,30,56,28,72,68,42,50,68,42,48,64,59,54,36,51,52,50,46,69,69,53,72,89,67,91,84,78,72,34,44,65,44,35,59,42,75,70,39,56,75,66,47,51,51,54,50,39,52,39,49,43,34,40,42,74,64,74,35,80,52,92,78,45,67,45,59,53,34,56,53,38,44,53,32,52,79,70,72,52,75,89,80,82,61,86,74,80,77,74,126